Protein AF-A0A7S4JKA7-F1 (afdb_monomer_lite)

Secondary structure (DSSP, 8-state):
---S--SSS---TTSSTT-------GGGS---SS-TTS----SSS----TT--S---S----THHHHHHHHHHHHHHHTTPPP-HHHHHHHHT--B-HHHHHHHHHHHHHHHHHTTT-HHHHHHHHHHTT---B--TT-HHHHHHHHHHHHHHHHHHHHTT--HHHHHHHTTEEEETTEEE-GGGGGHHHHHHHHHHTTTSSSS-HHHHHHHHHHHHHHHHHHHHHTT--

Sequence (230 aa):
RQNKADGMVPACGWTGESEWEGYISFNDLPRTYNPPEGFIVSANSYPCGEWYAHFLGKAFVANSRARRIQEVLVDNIQNGEKVTLETSRLLQNDVLDVYSRDTMPFLLPLLQKCSSDNSACAEMHREFSGWNSQLVENSIPSTLWQIFKKKFMRLVLEEKGIVGALRDSVLGRGPHHLAPSSTMGHNLGKNVAKIIKHYGGSLLTSTKFEQCIRDAASETLRECREGGGW

Organism: NCBI:txid180227

Foldseek 3Di:
DPQPDQPPDDDDPVPCSRDDPDDDDPVLDDDDDCPPLRDDFDDQADRDDPPRDDRPHDQTFDCQLSVVLVVLSNVCVVVVHDCDPVVVVCSVVFQADPLCQLQLVLLLVLLVVLVVPFVLSVVLSVLSVVDRRGCDDPRPNNLLVVQLLLQLQLLLCVVVVNDDPRSCLLCFQDPDPVGRGHSNNSCSSVVSSVVSVQQCHDSDHNVSSSVSSRVSSVVSVVCCVVVPHD

Radius of gyration: 21.17 Å; chains: 1; bounding box: 56×48×59 Å

pLDDT: mean 92.43, std 7.79, range [44.25, 98.75]

Structure (mmCIF, N/CA/C/O backbone):
data_AF-A0A7S4JKA7-F1
#
_entry.id   AF-A0A7S4JKA7-F1
#
loop_
_atom_site.group_PDB
_atom_site.id
_atom_site.type_symbol
_atom_site.label_atom_id
_atom_site.label_alt_id
_atom_site.label_comp_id
_atom_site.label_asym_id
_atom_site.label_entity_id
_atom_site.label_seq_id
_atom_site.pdbx_PDB_ins_code
_atom_site.Cartn_x
_atom_site.Cartn_y
_atom_site.Cartn_z
_atom_site.occupancy
_atom_site.B_iso_or_equiv
_atom_site.auth_seq_id
_atom_site.auth_comp_id
_atom_site.auth_asym_id
_atom_site.auth_atom_id
_atom_site.pdbx_PDB_model_num
ATOM 1 N N . ARG A 1 1 ? -16.320 -22.129 -19.144 1.00 44.25 1 ARG A N 1
ATOM 2 C CA . ARG A 1 1 ? -14.833 -22.115 -19.129 1.00 44.25 1 ARG A CA 1
ATOM 3 C C . ARG A 1 1 ? -14.413 -20.772 -18.533 1.00 44.25 1 ARG A C 1
ATOM 5 O O . ARG A 1 1 ? -15.209 -19.849 -18.578 1.00 44.25 1 ARG A O 1
ATOM 12 N N . GLN A 1 2 ? -13.231 -20.615 -17.925 1.00 52.75 2 GLN A N 1
ATOM 13 C CA . GLN A 1 2 ? -12.809 -19.259 -17.541 1.00 52.75 2 GLN A CA 1
ATOM 14 C C . GLN A 1 2 ? -12.489 -18.501 -18.836 1.00 52.75 2 GLN A C 1
ATOM 16 O O . GLN A 1 2 ? -11.573 -18.883 -19.564 1.00 52.75 2 GLN A O 1
ATOM 21 N N . ASN A 1 3 ? -13.320 -17.511 -19.165 1.00 63.94 3 ASN A N 1
ATOM 22 C CA . ASN A 1 3 ? -13.117 -16.588 -20.278 1.00 63.94 3 ASN A CA 1
ATOM 23 C C . ASN A 1 3 ? -11.680 -16.023 -20.204 1.00 63.94 3 ASN A C 1
ATOM 25 O O . ASN A 1 3 ? -11.205 -15.688 -19.118 1.00 63.94 3 ASN A O 1
ATOM 29 N N . LYS A 1 4 ? -10.964 -15.958 -21.340 1.00 66.94 4 LYS A N 1
ATOM 30 C CA . LYS A 1 4 ? -9.581 -15.440 -21.384 1.00 66.94 4 LYS A CA 1
ATOM 31 C C . LYS A 1 4 ? -9.490 -13.942 -21.048 1.00 66.94 4 LYS A C 1
ATOM 33 O O . LYS A 1 4 ? -8.397 -13.453 -20.770 1.00 66.94 4 LYS A O 1
ATOM 38 N N . ALA A 1 5 ? -10.606 -13.217 -21.073 1.00 77.88 5 ALA A N 1
ATOM 39 C CA . ALA A 1 5 ? -10.685 -11.822 -20.676 1.00 77.88 5 ALA A CA 1
ATOM 40 C C . ALA A 1 5 ? -10.785 -11.690 -19.150 1.00 77.88 5 ALA A C 1
ATOM 42 O O . ALA A 1 5 ? -11.733 -12.145 -18.516 1.00 77.88 5 ALA A O 1
ATOM 43 N N . ASP A 1 6 ? -9.813 -10.997 -18.563 1.00 84.12 6 ASP A N 1
ATOM 44 C CA . ASP A 1 6 ? -9.730 -10.735 -17.125 1.00 84.12 6 ASP A CA 1
ATOM 45 C C . ASP A 1 6 ? -10.168 -9.309 -16.737 1.00 84.12 6 ASP A C 1
ATOM 47 O O . ASP A 1 6 ? -9.984 -8.878 -15.595 1.00 84.12 6 ASP A O 1
ATOM 51 N N . GLY A 1 7 ? -10.730 -8.567 -17.696 1.00 86.31 7 GLY A N 1
ATOM 52 C CA . GLY A 1 7 ? -11.198 -7.193 -17.521 1.00 86.31 7 GLY A CA 1
ATOM 53 C C . GLY A 1 7 ? -10.090 -6.141 -17.404 1.00 86.31 7 GLY A C 1
ATOM 54 O O . GLY A 1 7 ? -10.400 -4.988 -17.118 1.00 86.31 7 GLY A O 1
ATOM 55 N N . MET A 1 8 ? -8.817 -6.500 -17.608 1.00 84.12 8 MET A N 1
ATOM 56 C CA . MET A 1 8 ? -7.700 -5.549 -17.508 1.00 84.12 8 MET A CA 1
ATOM 57 C C . MET A 1 8 ? -7.400 -4.825 -18.822 1.00 84.12 8 MET A C 1
ATOM 59 O O . MET A 1 8 ? -6.868 -3.716 -18.800 1.00 84.12 8 MET A O 1
ATOM 63 N N . VAL A 1 9 ? -7.720 -5.443 -19.960 1.00 85.88 9 VAL A N 1
ATOM 64 C CA . VAL A 1 9 ? -7.498 -4.904 -21.309 1.00 85.88 9 VAL A CA 1
ATOM 65 C C . VAL A 1 9 ? -8.685 -5.230 -22.220 1.00 85.88 9 VAL A C 1
ATOM 67 O O . VAL A 1 9 ? -9.429 -6.170 -21.922 1.00 85.88 9 VAL A O 1
ATOM 70 N N . PRO A 1 10 ? -8.879 -4.486 -23.328 1.00 88.56 10 PRO A N 1
ATOM 71 C CA . PRO A 1 10 ? -9.878 -4.841 -24.330 1.00 88.56 10 PRO A CA 1
ATOM 72 C C . PRO A 1 10 ? -9.678 -6.271 -24.838 1.00 88.56 10 PRO A C 1
ATOM 74 O O . PRO A 1 10 ? -8.556 -6.689 -25.126 1.00 88.56 10 PRO A O 1
ATOM 77 N N . ALA A 1 11 ? -10.775 -7.011 -24.955 1.00 89.25 11 ALA A N 1
ATOM 78 C CA . ALA A 1 11 ? -10.762 -8.369 -25.470 1.00 89.25 11 ALA A CA 1
ATOM 79 C C . ALA A 1 11 ? -10.879 -8.403 -27.004 1.00 89.25 11 ALA A C 1
ATOM 81 O O . ALA A 1 11 ? -11.427 -7.489 -27.623 1.00 89.25 11 ALA A O 1
ATOM 82 N N . CYS A 1 12 ? -10.386 -9.477 -27.627 1.00 89.62 12 CYS A N 1
ATOM 83 C CA . CYS A 1 12 ? -10.504 -9.680 -29.072 1.00 89.62 12 CYS A CA 1
ATOM 84 C C . CYS A 1 12 ? -11.919 -10.160 -29.428 1.00 89.62 12 CYS A C 1
ATOM 86 O O . CYS A 1 12 ? -12.188 -11.358 -29.417 1.00 89.62 12 CYS A O 1
ATOM 88 N N . GLY A 1 13 ? -12.818 -9.237 -29.775 1.00 90.19 13 GLY A N 1
ATOM 89 C CA . GLY A 1 13 ? -14.219 -9.567 -30.088 1.00 90.19 13 GLY A CA 1
ATOM 90 C C . GLY A 1 13 ? -14.429 -10.409 -31.355 1.00 90.19 13 GLY A C 1
ATOM 91 O O . GLY A 1 13 ? -15.515 -10.921 -31.581 1.00 90.19 13 GLY A O 1
ATOM 92 N N . TRP A 1 14 ? -13.409 -10.575 -32.202 1.00 90.88 14 TRP A N 1
ATOM 93 C CA . TRP A 1 14 ? -13.524 -11.342 -33.451 1.00 90.88 14 TRP A CA 1
ATOM 94 C C . TRP A 1 14 ? -13.187 -12.834 -33.309 1.00 90.88 14 TRP A C 1
ATOM 96 O O . TRP A 1 14 ? -13.386 -13.584 -34.261 1.00 90.88 14 TRP A O 1
ATOM 106 N N . THR A 1 15 ? -12.644 -13.283 -32.171 1.00 90.12 15 THR A N 1
ATOM 107 C CA . THR A 1 15 ? -12.232 -14.691 -31.996 1.00 90.12 15 THR A CA 1
ATOM 108 C C . THR A 1 15 ? -13.300 -15.556 -31.334 1.00 90.12 15 THR A C 1
ATOM 110 O O . THR A 1 15 ? -13.192 -16.780 -31.361 1.00 90.12 15 THR A O 1
ATOM 113 N N . GLY A 1 16 ? -14.296 -14.945 -30.687 1.00 87.38 16 GLY A N 1
ATOM 114 C CA . GLY A 1 16 ? -15.274 -15.644 -29.852 1.00 87.38 16 GLY A CA 1
ATOM 115 C C . GLY A 1 16 ? -14.709 -16.188 -28.526 1.00 87.38 16 GLY A C 1
ATOM 116 O O . GLY A 1 16 ? -15.465 -16.638 -27.671 1.00 87.38 16 GLY A O 1
ATOM 117 N N . GLU A 1 17 ? -13.387 -16.141 -28.306 1.00 86.94 17 GLU A N 1
ATOM 118 C CA . GLU A 1 17 ? -12.736 -16.698 -27.104 1.00 86.94 17 GLU A CA 1
ATOM 119 C C . GLU A 1 17 ? -12.991 -15.876 -25.833 1.00 86.94 17 GLU A C 1
ATOM 121 O O . GLU A 1 17 ? -12.652 -16.309 -24.728 1.00 86.94 17 GLU A O 1
ATOM 126 N N . SER A 1 18 ? -13.517 -14.663 -25.995 1.00 89.31 18 SER A N 1
ATOM 127 C CA . SER A 1 18 ? -13.747 -13.713 -24.909 1.00 89.31 18 SER A CA 1
ATOM 128 C C . SER A 1 18 ? -15.207 -13.319 -24.720 1.00 89.31 18 SER A C 1
ATOM 130 O O . SER A 1 18 ? -15.496 -12.386 -23.968 1.00 89.31 18 SER A O 1
ATOM 1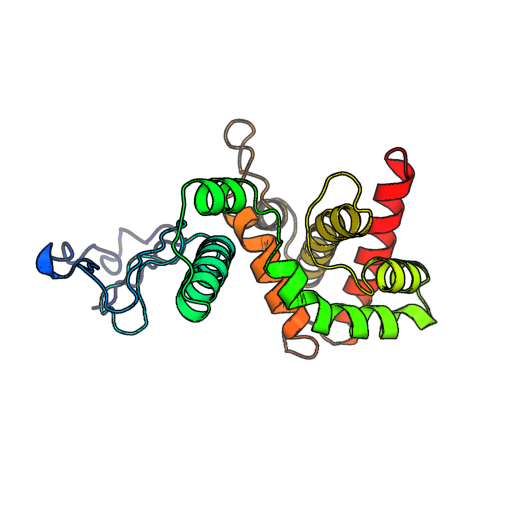32 N N . GLU A 1 19 ? -16.122 -14.050 -25.350 1.00 89.31 19 GLU A N 1
ATOM 133 C CA . GLU A 1 19 ? -17.554 -13.826 -25.194 1.00 89.31 19 GLU A CA 1
ATOM 134 C C . GLU A 1 19 ? -18.019 -14.142 -23.771 1.00 89.31 19 GLU A C 1
ATOM 136 O O . GLU A 1 19 ? -17.494 -15.022 -23.077 1.00 89.31 19 GLU A O 1
ATOM 141 N N . TRP A 1 20 ? -19.020 -13.400 -23.314 1.00 89.62 20 TRP A N 1
ATOM 142 C CA . TRP A 1 20 ? -19.686 -13.712 -22.057 1.00 89.62 20 TRP A CA 1
ATOM 143 C C . TRP A 1 20 ? -20.493 -15.004 -22.219 1.00 89.62 20 TRP A C 1
ATOM 145 O O . TRP A 1 20 ? -21.339 -15.109 -23.101 1.00 89.62 20 TRP A O 1
ATOM 155 N N . GLU A 1 21 ? -20.250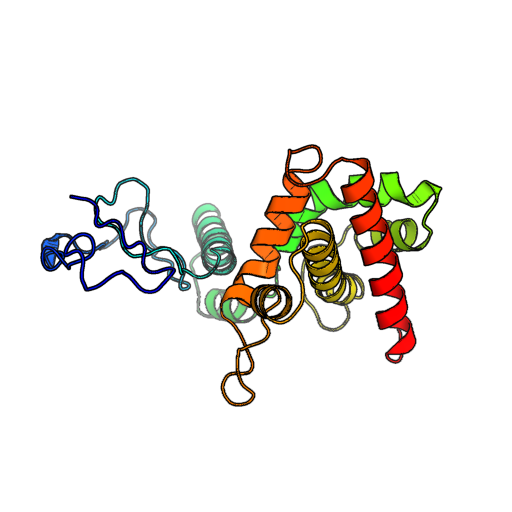 -15.986 -21.347 1.00 89.31 21 GLU A N 1
ATOM 156 C CA . GLU A 1 21 ? -20.970 -17.272 -21.361 1.00 89.31 21 GLU A CA 1
ATOM 157 C C . GLU A 1 21 ? -22.354 -17.187 -20.672 1.00 89.31 21 GLU A C 1
ATOM 159 O O . GLU A 1 21 ? -23.101 -18.162 -20.658 1.00 89.31 21 GLU A O 1
ATOM 164 N N . GLY A 1 22 ? -22.701 -16.035 -20.084 1.00 92.00 22 GLY A N 1
ATOM 165 C CA . GLY A 1 22 ? -23.959 -15.799 -19.375 1.00 92.00 22 GLY A CA 1
ATOM 166 C C . GLY A 1 22 ? -23.800 -14.826 -18.205 1.00 92.00 22 GLY A C 1
ATOM 167 O O . GLY A 1 22 ? -22.826 -14.077 -18.129 1.00 92.00 22 GLY A O 1
ATOM 168 N N . TYR A 1 23 ? -24.757 -14.864 -17.277 1.00 93.75 23 TYR A N 1
ATOM 169 C CA . TYR A 1 23 ? -24.732 -14.101 -16.028 1.00 93.75 23 TYR A CA 1
ATOM 170 C C . TYR A 1 23 ? -24.481 -15.029 -14.838 1.00 93.75 23 TYR A C 1
ATOM 172 O O . TYR A 1 23 ? -24.946 -16.168 -14.825 1.00 93.75 23 TYR A O 1
ATOM 180 N N . ILE A 1 24 ? -23.793 -14.525 -13.811 1.00 94.44 24 ILE A N 1
ATOM 181 C CA . ILE A 1 24 ? -23.766 -15.178 -12.496 1.00 94.44 24 ILE A CA 1
ATOM 182 C C . ILE A 1 24 ? -25.194 -15.141 -11.940 1.00 94.44 24 ILE A C 1
ATOM 184 O O . ILE A 1 24 ? -25.845 -14.092 -11.985 1.00 94.44 24 ILE A O 1
ATOM 188 N N . SER A 1 25 ? -25.700 -16.272 -11.445 1.00 95.62 25 SER A N 1
ATOM 189 C CA . SER A 1 25 ? -27.055 -16.315 -10.898 1.00 95.62 25 SER A CA 1
ATOM 190 C C . SER A 1 25 ? -27.144 -15.471 -9.623 1.00 95.62 25 SER A C 1
ATOM 192 O O . SER A 1 25 ? -26.179 -15.353 -8.870 1.00 95.62 25 SER A O 1
ATOM 194 N N . PHE A 1 26 ? -28.317 -14.902 -9.335 1.00 95.94 26 PHE A N 1
ATOM 195 C CA . PHE A 1 26 ? -28.511 -14.104 -8.118 1.00 95.94 26 PHE A CA 1
ATOM 196 C C . PHE A 1 26 ? -28.171 -14.887 -6.836 1.00 95.94 26 PHE A C 1
ATOM 198 O O . PHE A 1 26 ? -27.647 -14.320 -5.881 1.00 95.94 26 PHE A O 1
ATOM 205 N N . ASN A 1 27 ? -28.441 -16.197 -6.825 1.00 95.44 27 ASN A N 1
ATOM 206 C CA . ASN A 1 27 ? -28.165 -17.061 -5.679 1.00 95.44 27 ASN A CA 1
ATOM 207 C C . ASN A 1 27 ? -26.675 -17.323 -5.459 1.00 95.44 27 ASN A C 1
ATOM 209 O O . ASN A 1 27 ? -26.295 -17.612 -4.321 1.00 95.44 27 ASN A O 1
ATOM 213 N N . ASP A 1 28 ? -25.877 -17.182 -6.516 1.00 95.31 28 ASP A N 1
ATOM 214 C CA . ASP A 1 28 ? -24.429 -17.347 -6.491 1.00 95.31 28 ASP A CA 1
ATOM 215 C C . ASP A 1 28 ? -23.702 -16.033 -6.200 1.00 95.31 28 ASP A C 1
ATOM 217 O O . ASP A 1 28 ? -22.483 -16.040 -6.111 1.00 95.31 28 ASP A O 1
ATOM 221 N N . LEU A 1 29 ? -24.399 -14.899 -6.043 1.00 95.44 29 LEU A N 1
ATOM 222 C CA . LEU A 1 29 ? -23.746 -13.645 -5.666 1.00 95.44 29 LEU A CA 1
ATOM 223 C C . LEU A 1 29 ? -23.212 -13.708 -4.221 1.00 95.44 29 LEU A C 1
ATOM 225 O O . LEU A 1 29 ? -23.864 -14.294 -3.348 1.00 95.44 29 LEU A O 1
ATOM 229 N N . PRO A 1 30 ? -22.064 -13.065 -3.920 1.00 94.12 30 PRO A N 1
ATOM 230 C CA . PRO A 1 30 ? -21.510 -13.046 -2.572 1.00 94.12 30 PRO A CA 1
ATOM 231 C C . PRO A 1 30 ? -22.481 -12.361 -1.615 1.00 94.12 30 PRO A C 1
ATOM 233 O O . PRO A 1 30 ? -22.880 -11.214 -1.826 1.00 94.12 30 PRO A O 1
ATOM 236 N N . ARG A 1 31 ? -22.843 -13.055 -0.538 1.00 93.19 31 ARG A N 1
ATOM 237 C CA . ARG A 1 31 ? -23.741 -12.542 0.496 1.00 93.19 31 ARG A CA 1
ATOM 238 C C . ARG A 1 31 ? -23.390 -13.126 1.850 1.00 93.19 31 ARG A C 1
ATOM 240 O O . ARG A 1 31 ? -22.916 -14.252 1.952 1.00 93.19 31 ARG A O 1
ATOM 247 N N . THR A 1 32 ? -23.673 -12.355 2.886 1.00 93.56 32 THR A N 1
ATOM 248 C CA . THR A 1 32 ? -23.631 -12.805 4.273 1.00 93.56 32 THR A CA 1
ATOM 249 C C . THR A 1 32 ? -24.783 -12.155 5.026 1.00 93.56 32 THR A C 1
ATOM 251 O O . THR A 1 32 ? -25.221 -11.059 4.671 1.00 93.56 32 THR A O 1
ATOM 254 N N . TYR A 1 33 ? -25.306 -12.844 6.033 1.00 95.44 33 TYR A N 1
ATOM 255 C CA . TYR A 1 33 ? -26.391 -12.361 6.876 1.00 95.44 33 TYR A CA 1
ATOM 256 C C . TYR A 1 33 ? -26.115 -12.793 8.311 1.00 95.44 33 TYR A C 1
ATOM 258 O O . TYR A 1 33 ? -25.920 -13.981 8.553 1.00 95.44 33 TYR A O 1
ATOM 266 N N . ASN A 1 34 ? -26.085 -11.828 9.234 1.00 96.25 34 ASN A N 1
ATOM 267 C CA . ASN A 1 34 ? -25.711 -12.028 10.638 1.00 96.25 34 ASN A CA 1
ATOM 268 C C . ASN A 1 34 ? -24.451 -12.904 10.801 1.00 96.25 34 ASN A C 1
ATOM 270 O O . ASN A 1 34 ? -24.528 -13.971 11.414 1.00 96.25 34 ASN A O 1
ATOM 274 N N . PRO A 1 35 ? -23.303 -12.487 10.225 1.00 94.31 35 PRO A N 1
ATOM 275 C CA . PRO A 1 35 ? -22.063 -13.243 10.358 1.00 94.31 35 PRO A CA 1
ATOM 276 C C . PRO A 1 35 ? -21.696 -13.417 11.844 1.00 94.31 35 PRO A C 1
ATOM 278 O O . PRO A 1 35 ? -21.941 -12.497 12.634 1.00 94.31 35 PRO A O 1
ATOM 281 N N . PRO A 1 36 ? -21.120 -14.566 12.246 1.00 93.75 36 PRO A N 1
ATOM 282 C CA . PRO A 1 36 ? -20.795 -14.853 13.646 1.00 93.75 36 PRO A CA 1
ATOM 283 C C . PRO A 1 36 ? -19.805 -13.853 14.258 1.00 93.75 36 PRO A C 1
ATOM 285 O O . PRO A 1 36 ? -19.799 -13.662 15.470 1.00 93.75 36 PRO A O 1
ATOM 288 N N . GLU A 1 37 ? -19.007 -13.175 13.432 1.00 91.31 37 GLU A N 1
ATOM 289 C CA . GLU A 1 37 ? -18.105 -12.097 13.839 1.00 91.31 37 GLU A CA 1
ATOM 290 C C . GLU A 1 37 ? -18.852 -10.844 14.334 1.00 91.31 37 GLU A C 1
ATOM 292 O O . GLU A 1 37 ? -18.253 -9.983 14.973 1.00 91.31 37 GLU A O 1
ATOM 297 N N . GLY A 1 38 ? -20.153 -10.716 14.048 1.00 92.56 38 GLY A N 1
ATOM 298 C CA . GLY A 1 38 ? -21.002 -9.626 14.540 1.00 92.56 38 GLY A CA 1
ATOM 299 C C . GLY A 1 38 ? -20.878 -8.306 13.773 1.00 92.56 38 GLY A C 1
ATOM 300 O O . GLY A 1 38 ? -21.519 -7.324 14.145 1.00 92.56 38 GLY A O 1
ATOM 301 N N . PHE A 1 39 ? -20.094 -8.257 12.693 1.00 94.12 39 PHE A N 1
ATOM 302 C CA . PHE A 1 39 ? -19.946 -7.071 11.848 1.00 94.12 39 PHE A CA 1
ATOM 303 C C . PHE A 1 39 ? -19.689 -7.429 10.378 1.00 94.12 39 PHE A C 1
ATOM 305 O O . PHE A 1 39 ? -19.276 -8.536 10.043 1.00 94.12 39 PHE A O 1
ATOM 312 N N . ILE A 1 40 ? -19.909 -6.459 9.485 1.00 95.00 40 ILE A N 1
ATOM 313 C CA . ILE A 1 40 ? -19.558 -6.530 8.060 1.00 95.00 40 ILE A CA 1
ATOM 314 C C . ILE A 1 40 ? -18.729 -5.289 7.728 1.00 95.00 40 ILE A C 1
ATOM 316 O O . ILE A 1 40 ? -19.135 -4.173 8.047 1.00 95.00 40 ILE A O 1
ATOM 320 N N . VAL A 1 41 ? -17.590 -5.469 7.055 1.00 95.19 41 VAL A N 1
ATOM 321 C CA . VAL A 1 41 ? -16.764 -4.361 6.555 1.00 95.19 41 VAL A CA 1
ATOM 322 C C . VAL A 1 41 ? -16.747 -4.377 5.033 1.00 95.19 41 VAL A C 1
ATOM 324 O O . VAL A 1 41 ? -16.402 -5.380 4.415 1.00 95.19 41 VAL A O 1
ATOM 327 N N . SER A 1 42 ? -17.062 -3.234 4.426 1.00 94.88 42 SER A N 1
ATOM 328 C CA . SER A 1 42 ? -16.867 -2.992 2.998 1.00 94.88 42 SER A CA 1
ATOM 329 C C . SER A 1 42 ? -16.179 -1.648 2.801 1.00 94.88 42 SER A C 1
ATOM 331 O O . SER A 1 42 ? -16.646 -0.619 3.281 1.00 94.88 42 SER A O 1
ATOM 333 N N . ALA A 1 43 ? -15.050 -1.660 2.096 1.00 94.81 43 ALA A N 1
ATOM 334 C CA . ALA A 1 43 ? -14.288 -0.459 1.768 1.00 94.81 43 ALA A CA 1
ATOM 335 C C . ALA A 1 43 ? -13.717 -0.554 0.345 1.00 94.81 43 ALA A C 1
ATOM 337 O O . ALA A 1 43 ? -12.533 -0.316 0.116 1.00 94.81 43 ALA A O 1
ATOM 338 N N . ASN A 1 44 ? -14.559 -0.946 -0.620 1.00 92.69 44 ASN A N 1
ATOM 339 C CA . ASN A 1 44 ? -14.218 -1.091 -2.048 1.00 92.69 44 ASN A CA 1
ATOM 340 C C . ASN A 1 44 ? -13.101 -2.118 -2.349 1.00 92.69 44 ASN A C 1
ATOM 342 O O . ASN A 1 44 ? -12.574 -2.159 -3.464 1.00 92.69 44 ASN A O 1
ATOM 346 N N . SER A 1 45 ? -12.728 -2.927 -1.355 1.00 91.50 45 SER A N 1
ATOM 347 C CA . SER A 1 45 ? -11.849 -4.082 -1.504 1.00 91.50 45 SER A CA 1
ATOM 348 C C . SER A 1 45 ? -12.588 -5.247 -2.157 1.00 91.50 45 SER A C 1
ATOM 350 O O . SER A 1 45 ? -13.815 -5.241 -2.254 1.00 91.50 45 SER A O 1
ATOM 352 N N . TYR A 1 46 ? -11.837 -6.261 -2.590 1.00 92.19 46 TYR A N 1
ATOM 353 C CA . TYR A 1 46 ? -12.420 -7.503 -3.091 1.00 92.19 46 TYR A CA 1
ATOM 354 C C . TYR A 1 46 ? -13.374 -8.105 -2.035 1.00 92.19 46 TYR A C 1
ATOM 356 O O . TYR A 1 46 ? -12.953 -8.245 -0.885 1.00 92.19 46 TYR A O 1
ATOM 364 N N . PRO A 1 47 ? -14.641 -8.410 -2.378 1.00 91.69 47 PRO A N 1
ATOM 365 C CA . PRO A 1 47 ? -15.662 -8.783 -1.393 1.00 91.69 47 PRO A CA 1
ATOM 366 C C . PRO A 1 47 ? -15.656 -10.273 -1.019 1.00 91.69 47 PRO A C 1
ATOM 368 O O . PRO A 1 47 ? -16.461 -10.698 -0.194 1.00 91.69 47 PRO A O 1
ATOM 371 N N . CYS A 1 48 ? -14.789 -11.078 -1.634 1.00 91.38 48 CYS A N 1
ATOM 372 C CA . CYS A 1 48 ? -14.807 -12.535 -1.519 1.00 91.38 48 CYS A CA 1
ATOM 373 C C . CYS A 1 48 ? -13.474 -13.097 -1.011 1.00 91.38 48 CYS A C 1
ATOM 375 O O . CYS A 1 48 ? -12.442 -12.431 -1.068 1.00 91.38 48 CYS A O 1
ATOM 377 N N . GLY A 1 49 ? -13.491 -14.349 -0.554 1.00 87.06 49 GLY A N 1
ATOM 378 C CA . GLY A 1 49 ? -12.287 -15.146 -0.300 1.00 87.06 49 GLY A CA 1
ATOM 379 C C . GLY A 1 49 ? -12.066 -16.207 -1.379 1.00 87.06 49 GLY A C 1
ATOM 380 O O . GLY A 1 49 ? -12.776 -16.243 -2.382 1.00 87.06 49 GLY A O 1
ATOM 381 N N . GLU A 1 50 ? -11.111 -17.109 -1.140 1.00 87.00 50 GLU A N 1
ATOM 382 C CA . GLU A 1 50 ? -10.800 -18.244 -2.033 1.00 87.00 50 GLU A CA 1
ATOM 383 C C . GLU A 1 50 ? -11.987 -19.201 -2.240 1.00 87.00 50 GLU A C 1
ATOM 385 O O . GLU A 1 50 ? -12.034 -19.936 -3.219 1.00 87.00 50 GLU A O 1
ATOM 390 N N . TRP A 1 51 ? -12.972 -19.156 -1.341 1.00 88.50 51 TRP A N 1
ATOM 391 C CA . TRP A 1 51 ? -14.205 -19.938 -1.405 1.00 88.50 51 TRP A CA 1
ATOM 392 C C . TRP A 1 51 ? -15.126 -19.560 -2.575 1.00 88.50 51 TRP A C 1
ATOM 394 O O . TRP A 1 51 ? -16.021 -20.330 -2.917 1.00 88.50 51 TRP A O 1
ATOM 404 N N . TYR A 1 52 ? -14.964 -18.375 -3.168 1.00 93.62 52 TYR A N 1
ATOM 405 C CA . TYR A 1 52 ? -15.884 -17.880 -4.185 1.00 93.62 52 TYR A CA 1
ATOM 406 C C . TYR A 1 52 ? -15.479 -18.334 -5.589 1.00 93.62 52 TYR A C 1
ATOM 408 O O . TYR A 1 52 ? -14.409 -17.987 -6.086 1.00 93.62 52 TYR A O 1
ATOM 416 N N . ALA A 1 53 ? -16.359 -19.092 -6.246 1.00 90.69 53 ALA A N 1
ATOM 417 C CA . ALA A 1 53 ? -16.046 -19.772 -7.502 1.00 90.69 53 ALA A CA 1
ATOM 418 C C . ALA A 1 53 ? -16.030 -18.853 -8.736 1.00 90.69 53 ALA A C 1
ATOM 420 O O . ALA A 1 53 ? -15.403 -19.182 -9.745 1.00 90.69 53 ALA A O 1
ATOM 421 N N . HIS A 1 54 ? -16.729 -17.715 -8.689 1.00 91.56 54 HIS A N 1
ATOM 422 C CA . HIS A 1 54 ? -16.877 -16.845 -9.852 1.00 91.56 54 HIS A CA 1
ATOM 423 C C . HIS A 1 54 ? -15.840 -15.721 -9.870 1.00 91.56 54 HIS A C 1
ATOM 425 O O . HIS A 1 54 ? -15.504 -15.116 -8.855 1.00 91.56 54 HIS A O 1
ATOM 431 N N . PHE A 1 55 ? -15.359 -15.390 -11.063 1.00 90.44 55 PHE A N 1
ATOM 432 C CA . PHE A 1 55 ? -14.465 -14.257 -11.259 1.00 90.44 55 PHE A CA 1
ATOM 433 C C . PHE A 1 55 ? -15.251 -12.937 -11.250 1.00 90.44 55 PHE A C 1
ATOM 435 O O . PHE A 1 55 ? -16.173 -12.771 -12.043 1.00 90.44 55 PHE A O 1
ATOM 442 N N . LEU A 1 56 ? -14.866 -11.989 -10.385 1.00 90.88 56 LEU A N 1
ATOM 443 C CA . LEU A 1 56 ? -15.493 -10.656 -10.287 1.00 90.88 56 LEU A CA 1
ATOM 444 C C . LEU A 1 56 ? -14.615 -9.520 -10.836 1.00 90.88 56 LEU A C 1
ATOM 446 O O . LEU A 1 56 ? -14.936 -8.348 -10.653 1.00 90.88 56 LEU A O 1
ATOM 450 N N . GLY A 1 57 ? -13.493 -9.846 -11.481 1.00 88.62 57 GLY A N 1
ATOM 451 C CA . GLY A 1 57 ? -12.514 -8.865 -11.952 1.00 88.62 57 GLY A CA 1
ATOM 452 C C . GLY A 1 57 ? -11.234 -8.827 -11.116 1.00 88.62 57 GLY A C 1
ATOM 453 O O . GLY A 1 57 ? -11.065 -9.556 -10.138 1.00 88.62 57 GLY A O 1
ATOM 454 N N . LYS A 1 58 ? -10.310 -7.945 -11.512 1.00 85.25 58 LYS A N 1
ATOM 455 C CA . LYS A 1 58 ? -9.015 -7.723 -10.837 1.00 85.25 58 LYS A CA 1
ATOM 456 C C . LYS A 1 58 ? -8.845 -6.306 -10.272 1.00 85.25 58 LYS A C 1
ATOM 458 O O . LYS A 1 58 ? -7.964 -6.075 -9.444 1.00 85.25 58 LYS A O 1
ATOM 463 N N . ALA A 1 59 ? -9.680 -5.356 -10.694 1.00 84.19 59 ALA A N 1
ATOM 464 C CA . ALA A 1 59 ? -9.530 -3.934 -10.391 1.00 84.19 59 ALA A CA 1
ATOM 465 C C . ALA A 1 59 ? -10.298 -3.515 -9.123 1.00 84.19 59 ALA A C 1
ATOM 467 O O . ALA A 1 59 ? -11.289 -2.794 -9.188 1.00 84.19 59 ALA A O 1
ATOM 468 N N . PHE A 1 60 ? -9.817 -3.954 -7.959 1.00 88.19 60 PHE A N 1
ATOM 469 C CA . PHE A 1 60 ? -10.358 -3.558 -6.654 1.00 88.19 60 PHE A CA 1
ATOM 470 C C . PHE A 1 60 ? -9.417 -2.597 -5.927 1.00 88.19 60 PHE A C 1
ATOM 472 O O . PHE A 1 60 ? -8.201 -2.596 -6.155 1.00 88.19 60 PHE A O 1
ATOM 479 N N . VAL A 1 61 ? -9.974 -1.783 -5.026 1.00 87.38 61 VAL A N 1
ATOM 480 C CA . VAL A 1 61 ? -9.161 -0.904 -4.183 1.00 87.38 61 VAL A CA 1
ATOM 481 C C . VAL A 1 61 ? -8.386 -1.751 -3.176 1.00 87.38 61 VAL A C 1
ATOM 483 O O . VAL A 1 61 ? -8.837 -2.800 -2.712 1.00 87.38 61 VAL A O 1
ATOM 486 N N . ALA A 1 62 ? -7.179 -1.298 -2.857 1.00 88.00 62 ALA A N 1
ATOM 487 C CA . ALA A 1 62 ? -6.321 -1.922 -1.868 1.00 88.00 62 ALA A CA 1
ATOM 488 C C . ALA A 1 62 ? -7.043 -2.049 -0.503 1.00 88.00 62 ALA A C 1
ATOM 490 O O . ALA A 1 62 ? -7.782 -1.151 -0.099 1.00 88.00 62 ALA A O 1
ATOM 491 N N . ASN A 1 63 ? -6.849 -3.163 0.214 1.00 91.38 63 ASN A N 1
ATOM 492 C CA . ASN A 1 63 ? -7.667 -3.500 1.389 1.00 91.38 63 ASN A CA 1
ATOM 493 C C . ASN A 1 63 ? -7.344 -2.706 2.669 1.00 91.38 63 ASN A C 1
ATOM 495 O O . ASN A 1 63 ? -7.901 -3.034 3.712 1.00 91.38 63 ASN A O 1
ATOM 499 N N . SER A 1 64 ? -6.463 -1.700 2.626 1.00 93.56 64 SER A N 1
ATOM 500 C CA . SER A 1 64 ? -5.975 -1.004 3.826 1.00 93.56 64 SER A CA 1
ATOM 501 C C . SER A 1 64 ? -7.102 -0.458 4.697 1.00 93.56 64 SER A C 1
ATOM 503 O O . SER A 1 64 ? -7.102 -0.701 5.898 1.00 93.56 64 SER A O 1
ATOM 505 N N . ARG A 1 65 ? -8.096 0.210 4.100 1.00 95.06 65 ARG A N 1
ATOM 506 C CA . ARG A 1 65 ? -9.252 0.754 4.835 1.00 95.06 65 ARG A CA 1
ATOM 507 C C . ARG A 1 65 ? -10.100 -0.340 5.472 1.00 95.06 65 ARG A C 1
ATOM 509 O O . ARG A 1 65 ? -10.432 -0.240 6.646 1.00 95.06 65 ARG A O 1
ATOM 516 N N . ALA A 1 66 ? -10.410 -1.397 4.718 1.00 95.88 66 ALA A N 1
ATOM 517 C CA . ALA A 1 66 ? -11.173 -2.528 5.242 1.00 95.88 66 ALA A CA 1
ATOM 518 C C . ALA A 1 66 ? -10.430 -3.194 6.409 1.00 95.88 66 ALA A C 1
ATOM 520 O O . ALA A 1 66 ? -11.015 -3.417 7.463 1.00 95.88 66 ALA A O 1
ATOM 521 N N . ARG A 1 67 ? -9.121 -3.427 6.249 1.00 95.62 67 ARG A N 1
ATOM 522 C CA . ARG A 1 67 ? -8.266 -3.984 7.297 1.00 95.62 67 ARG A CA 1
ATOM 523 C C . ARG A 1 67 ? -8.227 -3.084 8.529 1.00 95.62 67 ARG A C 1
ATOM 525 O O . ARG A 1 67 ? -8.366 -3.594 9.630 1.00 95.62 67 ARG A O 1
ATOM 532 N N . ARG A 1 68 ? -8.076 -1.766 8.366 1.00 96.94 68 ARG A N 1
ATOM 533 C CA . ARG A 1 68 ? -8.030 -0.840 9.505 1.00 96.94 68 ARG A CA 1
ATOM 534 C C . ARG A 1 68 ? -9.351 -0.800 10.273 1.00 96.94 68 ARG A C 1
ATOM 536 O O . ARG A 1 68 ? -9.336 -0.873 11.495 1.00 96.94 68 ARG A O 1
ATOM 543 N N . ILE A 1 69 ? -10.482 -0.745 9.567 1.00 97.38 69 ILE A N 1
ATOM 544 C CA . ILE A 1 69 ? -11.808 -0.809 10.197 1.00 97.38 69 ILE A CA 1
ATOM 545 C C . ILE A 1 69 ? -11.963 -2.136 10.947 1.00 97.38 69 ILE A C 1
ATOM 547 O O . ILE A 1 69 ? -12.361 -2.138 12.106 1.00 97.38 69 ILE A O 1
ATOM 551 N N . GLN A 1 70 ? -11.600 -3.254 10.314 1.00 96.56 70 GLN A N 1
ATOM 552 C CA . GLN A 1 70 ? -11.664 -4.571 10.940 1.00 96.56 70 GLN A CA 1
ATOM 553 C C . GLN A 1 70 ? -10.785 -4.660 12.195 1.00 96.56 70 GLN A C 1
ATOM 555 O O . GLN A 1 70 ? -11.257 -5.168 13.203 1.00 96.56 70 GLN A O 1
ATOM 560 N N . GLU A 1 71 ? -9.552 -4.143 12.165 1.00 96.69 71 GLU A N 1
ATOM 561 C CA . GLU A 1 71 ? -8.655 -4.102 13.331 1.00 96.69 71 GLU A CA 1
ATOM 562 C C . GLU A 1 71 ? -9.312 -3.387 14.523 1.00 96.69 71 GLU A C 1
ATOM 564 O O . GLU A 1 71 ? -9.305 -3.923 15.624 1.00 96.69 71 GLU A O 1
ATOM 569 N N . VAL A 1 72 ? -9.937 -2.224 14.302 1.00 96.25 72 VAL A N 1
ATOM 570 C CA . VAL A 1 72 ? -10.620 -1.462 15.366 1.00 96.25 72 VAL A CA 1
ATOM 571 C C . VAL A 1 72 ? -11.870 -2.182 15.880 1.00 96.25 72 VAL A C 1
ATOM 573 O O . VAL A 1 72 ? -12.114 -2.215 17.082 1.00 96.25 72 VAL A O 1
ATOM 576 N N . LEU A 1 73 ? -12.685 -2.757 14.989 1.00 96.19 73 LEU A N 1
ATOM 577 C CA . LEU A 1 73 ? -13.897 -3.477 15.394 1.00 96.19 73 LEU A CA 1
ATOM 578 C C . LEU A 1 73 ? -13.565 -4.745 16.187 1.00 96.19 73 LEU A C 1
ATOM 580 O O . LEU A 1 73 ? -14.209 -5.013 17.197 1.00 96.19 73 LEU A O 1
ATOM 584 N N . VAL A 1 74 ? -12.555 -5.499 15.745 1.00 96.00 74 VAL A N 1
ATOM 585 C CA . VAL A 1 74 ? -12.087 -6.705 16.436 1.00 96.00 74 VAL A CA 1
ATOM 586 C C . VAL A 1 74 ? -11.529 -6.356 17.813 1.00 96.00 74 VAL A C 1
ATOM 588 O O . VAL A 1 74 ? -11.898 -7.027 18.771 1.00 96.00 74 VAL A O 1
ATOM 591 N N . ASP A 1 75 ? -10.710 -5.308 17.926 1.00 95.19 75 ASP A N 1
ATOM 592 C CA . ASP A 1 75 ? -10.144 -4.865 19.207 1.00 95.19 75 ASP A CA 1
ATOM 593 C C . ASP A 1 75 ? -11.244 -4.474 20.209 1.00 95.19 75 ASP A C 1
ATOM 595 O O . ASP A 1 75 ? -11.286 -5.008 21.315 1.00 95.19 75 ASP A O 1
ATOM 599 N N . ASN A 1 76 ? -12.228 -3.662 19.794 1.00 93.88 76 ASN A N 1
ATOM 600 C CA . ASN A 1 76 ? -13.377 -3.323 20.645 1.00 93.88 76 ASN A CA 1
ATOM 601 C C . ASN A 1 76 ? -14.117 -4.576 21.136 1.00 93.88 76 ASN A C 1
ATOM 603 O O . ASN A 1 76 ? -14.386 -4.717 22.326 1.00 93.88 76 ASN A O 1
ATOM 607 N N . ILE A 1 77 ? -14.432 -5.506 20.227 1.00 92.00 77 ILE A N 1
ATOM 608 C CA . ILE A 1 77 ? -15.167 -6.734 20.566 1.00 92.00 77 ILE A CA 1
ATOM 609 C C . ILE A 1 77 ? -14.358 -7.604 21.535 1.00 92.00 77 ILE A C 1
ATOM 611 O O . ILE A 1 77 ? -14.916 -8.111 22.508 1.00 92.00 77 ILE A O 1
ATOM 615 N N . GLN A 1 78 ? -13.053 -7.765 21.298 1.00 94.06 78 GLN A N 1
ATOM 616 C CA . GLN A 1 78 ? -12.162 -8.541 22.164 1.00 94.06 78 GLN A CA 1
ATOM 617 C C . GLN A 1 78 ? -12.029 -7.924 23.561 1.00 94.06 78 GLN A C 1
ATOM 619 O O . GLN A 1 78 ? -11.960 -8.662 24.542 1.00 94.06 78 GLN A O 1
ATOM 624 N N . ASN A 1 79 ? -12.083 -6.595 23.658 1.00 95.31 79 ASN A N 1
ATOM 625 C CA . ASN A 1 79 ? -12.061 -5.860 24.923 1.00 95.31 79 ASN A CA 1
ATOM 626 C C . ASN A 1 79 ? -13.447 -5.764 25.598 1.00 95.31 79 ASN A C 1
ATOM 628 O O . ASN A 1 79 ? -13.579 -5.169 26.666 1.00 95.31 79 ASN A O 1
ATOM 632 N N . GLY A 1 80 ? -14.493 -6.366 25.013 1.00 93.56 80 GLY A N 1
ATOM 633 C CA . GLY A 1 80 ? -15.863 -6.313 25.537 1.00 93.56 80 GLY A CA 1
ATOM 634 C C . GLY A 1 80 ? -16.532 -4.941 25.387 1.00 93.56 80 GLY A C 1
ATOM 635 O O . GLY A 1 80 ? -17.548 -4.665 26.030 1.00 93.56 80 GLY A O 1
ATOM 636 N N . GLU A 1 81 ? -15.975 -4.076 24.545 1.00 93.62 81 GLU A N 1
ATOM 637 C CA . GLU A 1 81 ? -16.452 -2.725 24.292 1.00 93.62 81 GLU A CA 1
ATOM 638 C C . GLU A 1 81 ? -17.519 -2.711 23.193 1.00 93.62 81 GLU A C 1
ATOM 640 O O . GLU A 1 81 ? -17.453 -3.417 22.184 1.00 93.62 81 GLU A O 1
ATOM 645 N N . LYS A 1 82 ? -18.534 -1.861 23.370 1.00 91.56 82 LYS A N 1
ATOM 646 C CA . LYS A 1 82 ? -19.542 -1.638 22.330 1.00 91.56 82 LYS A CA 1
ATOM 647 C C . LYS A 1 82 ? -18.991 -0.695 21.269 1.00 91.56 82 LYS A C 1
ATOM 649 O O . LYS A 1 82 ? -18.391 0.326 21.587 1.00 91.56 82 LYS A O 1
ATOM 654 N N . VAL A 1 83 ? -19.323 -0.963 20.010 1.00 92.06 83 VAL A N 1
ATOM 655 C CA . VAL A 1 83 ? -19.158 0.021 18.935 1.00 92.06 83 VAL A CA 1
ATOM 656 C C . VAL A 1 83 ? -20.187 1.133 19.143 1.00 92.06 83 VAL A C 1
ATOM 658 O O . VAL A 1 83 ? -21.393 0.889 19.108 1.00 92.06 83 VAL A O 1
ATOM 661 N N . THR A 1 84 ? -19.715 2.353 19.390 1.00 94.44 84 THR A N 1
ATOM 662 C CA . THR A 1 84 ? -20.564 3.521 19.672 1.00 94.44 84 THR A CA 1
ATOM 663 C C . THR A 1 84 ? -20.558 4.531 18.519 1.00 94.44 84 THR A C 1
ATOM 665 O O . THR A 1 84 ? -19.823 4.395 17.534 1.00 94.44 84 THR A O 1
ATOM 668 N N . LEU A 1 85 ? -21.362 5.594 18.650 1.00 95.88 85 LEU A N 1
ATOM 669 C CA . LEU A 1 85 ? -21.271 6.760 17.766 1.00 95.88 85 LEU A CA 1
ATOM 670 C C . LEU A 1 85 ? -19.865 7.381 17.799 1.00 95.88 85 LEU A C 1
ATOM 672 O O . LEU A 1 85 ? -19.350 7.785 16.760 1.00 95.88 85 LEU A O 1
ATOM 676 N N . GLU A 1 86 ? -19.223 7.397 18.969 1.00 94.75 86 GLU A N 1
ATOM 677 C CA . GLU A 1 86 ? -17.865 7.918 19.122 1.00 94.75 86 GLU A CA 1
ATOM 678 C C . GLU A 1 86 ? -16.838 7.035 18.405 1.00 94.75 86 GLU A C 1
ATOM 680 O O . GLU A 1 86 ? -16.015 7.545 17.651 1.00 94.75 86 GLU A O 1
ATOM 685 N N . THR A 1 87 ? -16.953 5.707 18.522 1.00 93.31 87 THR A N 1
ATOM 686 C CA . THR A 1 87 ? -16.139 4.761 17.738 1.00 93.31 87 THR A CA 1
ATOM 687 C C . THR A 1 87 ? -16.256 5.041 16.238 1.00 93.31 87 THR A C 1
ATOM 689 O O . THR A 1 87 ? -15.258 5.064 15.519 1.00 93.31 87 THR A O 1
ATOM 692 N N . SER A 1 88 ? -17.477 5.298 15.761 1.00 94.69 88 SER A N 1
ATOM 693 C CA . SER A 1 88 ? -17.729 5.622 14.353 1.00 94.69 88 SER A CA 1
ATOM 694 C C . SER A 1 88 ? -17.086 6.953 13.953 1.00 94.69 88 SER A C 1
ATOM 696 O O . SER A 1 88 ? -16.490 7.047 12.883 1.00 94.69 88 SER A O 1
ATOM 698 N N . ARG A 1 89 ? -17.153 7.975 14.818 1.00 96.50 89 ARG A N 1
ATOM 699 C CA . ARG A 1 89 ? -16.509 9.280 14.601 1.00 96.50 89 ARG A CA 1
ATOM 700 C C . ARG A 1 89 ? -14.988 9.158 14.518 1.00 96.50 89 ARG A C 1
ATOM 702 O O . ARG A 1 89 ? -14.386 9.769 13.637 1.00 96.50 89 ARG A O 1
ATOM 709 N N . LEU A 1 90 ? -14.380 8.359 15.396 1.00 94.75 90 LEU A N 1
ATOM 710 C CA . LEU A 1 90 ? -12.940 8.091 15.384 1.00 94.75 90 LEU A CA 1
ATOM 711 C C . LEU A 1 90 ? -12.520 7.367 14.103 1.00 94.75 90 LEU A C 1
ATOM 713 O O . LEU A 1 90 ? -11.570 7.793 13.459 1.00 94.75 90 LEU A O 1
ATOM 717 N N . LEU A 1 91 ? -13.273 6.349 13.674 1.00 95.44 91 LEU A N 1
ATOM 718 C CA . LEU A 1 91 ? -13.015 5.639 12.416 1.00 95.44 91 LEU A CA 1
ATOM 719 C C . LEU A 1 91 ? -13.092 6.547 11.181 1.00 95.44 91 LEU A C 1
ATOM 721 O O . LEU A 1 91 ? -12.292 6.387 10.263 1.00 95.44 91 LEU A O 1
ATOM 725 N N . GLN A 1 92 ? -14.021 7.508 11.149 1.00 95.44 92 GLN A N 1
ATOM 726 C CA . GLN A 1 92 ? -14.118 8.479 10.047 1.00 95.44 92 GLN A CA 1
ATOM 727 C C . GLN A 1 92 ? -12.916 9.434 9.979 1.00 95.44 92 GLN A C 1
ATOM 729 O O . GLN A 1 92 ? -12.632 9.973 8.913 1.00 95.44 92 GLN A O 1
ATOM 734 N N . ASN A 1 93 ? -12.211 9.635 11.096 1.00 95.75 93 ASN A N 1
ATOM 735 C CA . ASN A 1 93 ? -11.028 10.491 11.194 1.00 95.75 93 ASN A CA 1
ATOM 736 C C . ASN A 1 93 ? -9.728 9.681 11.356 1.00 95.75 93 ASN A C 1
ATOM 738 O O . ASN A 1 93 ? -8.699 10.247 11.722 1.00 95.75 93 ASN A O 1
ATOM 742 N N . ASP A 1 94 ? -9.751 8.364 11.122 1.00 97.12 94 ASP A N 1
ATOM 743 C CA . ASP A 1 94 ? -8.558 7.527 11.238 1.00 97.12 94 ASP A CA 1
ATOM 744 C C . ASP A 1 94 ? -7.596 7.826 10.077 1.00 97.12 94 ASP A C 1
ATOM 746 O O . ASP A 1 94 ? -7.928 7.648 8.901 1.00 97.12 94 ASP A O 1
ATOM 750 N N . VAL A 1 95 ? -6.397 8.300 10.422 1.00 96.94 95 VAL A N 1
ATOM 751 C CA . VAL A 1 95 ? -5.344 8.700 9.474 1.00 96.94 95 VAL A CA 1
ATOM 752 C C . VAL A 1 95 ? -4.135 7.761 9.503 1.00 96.94 95 VAL A C 1
ATOM 754 O O . VAL A 1 95 ? -3.057 8.117 9.016 1.00 96.94 95 VAL A O 1
ATOM 757 N N . LEU A 1 96 ? -4.282 6.553 10.057 1.00 97.75 96 LEU A N 1
ATOM 758 C CA . LEU A 1 96 ? -3.214 5.561 10.048 1.00 97.75 96 LEU A CA 1
ATOM 759 C C . LEU A 1 96 ? -2.982 5.049 8.618 1.00 97.75 96 LEU A C 1
ATOM 761 O O . LEU A 1 96 ? -3.840 4.386 8.028 1.00 97.75 96 LEU A O 1
ATOM 765 N N . ASP A 1 97 ? -1.781 5.256 8.077 1.00 97.00 97 ASP A N 1
ATOM 766 C CA . ASP A 1 97 ? -1.395 4.613 6.823 1.00 97.00 97 ASP A CA 1
ATOM 767 C C . ASP A 1 97 ? -0.925 3.178 7.081 1.00 97.00 97 ASP A C 1
ATOM 769 O O . ASP A 1 97 ? 0.220 2.898 7.433 1.00 97.00 97 ASP A O 1
ATOM 773 N N . VAL A 1 98 ? -1.836 2.228 6.868 1.00 96.88 98 VAL A N 1
ATOM 774 C CA . VAL A 1 98 ? -1.572 0.786 7.009 1.00 96.88 98 VAL A CA 1
ATOM 775 C C . VAL A 1 98 ? -0.353 0.350 6.190 1.00 96.88 98 VAL A C 1
ATOM 777 O O . VAL A 1 98 ? 0.368 -0.558 6.603 1.00 96.88 98 VAL A O 1
ATOM 780 N N . TYR A 1 99 ? -0.101 0.980 5.036 1.00 95.69 99 TYR A N 1
ATOM 781 C CA . TYR A 1 99 ? 1.028 0.612 4.187 1.00 95.69 99 TYR A CA 1
ATOM 782 C C . TYR A 1 99 ? 2.368 1.106 4.720 1.00 95.69 99 TYR A C 1
ATOM 784 O O . TYR A 1 99 ? 3.310 0.317 4.672 1.00 95.69 99 TYR A O 1
ATOM 792 N N . SER A 1 100 ? 2.491 2.328 5.251 1.00 96.81 100 SER A N 1
ATOM 793 C CA . SER A 1 100 ? 3.729 2.729 5.933 1.00 96.81 100 SER A CA 1
ATOM 794 C C . SER A 1 100 ? 3.990 1.842 7.143 1.00 96.81 100 SER A C 1
ATOM 796 O O . SER A 1 100 ? 5.078 1.273 7.219 1.00 96.81 100 SER A O 1
ATOM 798 N N . ARG A 1 101 ? 2.985 1.601 7.999 1.00 97.06 101 ARG A N 1
ATOM 799 C CA . ARG A 1 101 ? 3.105 0.723 9.179 1.00 97.06 101 ARG A CA 1
ATOM 800 C C . ARG A 1 101 ? 3.688 -0.641 8.821 1.00 97.06 101 ARG A C 1
ATOM 802 O O . ARG A 1 101 ? 4.622 -1.120 9.453 1.00 97.06 101 ARG A O 1
ATOM 809 N N . ASP A 1 102 ? 3.153 -1.249 7.770 1.00 95.25 102 ASP A N 1
ATOM 810 C CA . ASP A 1 102 ? 3.580 -2.555 7.280 1.00 95.25 102 ASP A CA 1
ATOM 811 C C . ASP A 1 102 ? 4.938 -2.539 6.551 1.00 95.25 102 ASP A C 1
ATOM 813 O O . ASP A 1 102 ? 5.545 -3.596 6.366 1.00 95.25 102 ASP A O 1
ATOM 817 N N . THR A 1 103 ? 5.381 -1.377 6.066 1.00 97.31 103 THR A N 1
ATOM 818 C CA . THR A 1 103 ? 6.612 -1.215 5.276 1.00 97.31 103 THR A CA 1
ATOM 819 C C . THR A 1 103 ? 7.811 -0.865 6.147 1.00 97.31 103 THR A C 1
ATOM 821 O O . THR A 1 103 ? 8.915 -1.327 5.860 1.00 97.31 103 THR A O 1
ATOM 824 N N . MET A 1 104 ? 7.616 -0.086 7.216 1.00 97.81 104 MET A N 1
ATOM 825 C CA . MET A 1 104 ? 8.707 0.415 8.059 1.00 97.81 104 MET A CA 1
ATOM 826 C C . MET A 1 104 ? 9.647 -0.671 8.603 1.00 97.81 104 MET A C 1
ATOM 828 O O . MET A 1 104 ? 10.857 -0.458 8.512 1.00 97.81 104 MET A O 1
ATOM 832 N N . PRO A 1 105 ? 9.173 -1.856 9.048 1.00 97.75 105 PRO A N 1
ATOM 833 C CA . PRO A 1 105 ? 10.063 -2.933 9.496 1.00 97.75 105 PRO A CA 1
ATOM 834 C C . PRO A 1 105 ? 11.077 -3.403 8.441 1.00 97.75 105 PRO A C 1
ATOM 836 O O . PRO A 1 105 ? 12.119 -3.948 8.788 1.00 97.75 105 PRO A O 1
ATOM 839 N N . PHE A 1 106 ? 10.785 -3.186 7.157 1.00 98.19 106 PHE A N 1
ATOM 840 C CA . PHE A 1 106 ? 11.636 -3.576 6.031 1.00 98.19 106 PHE A CA 1
ATOM 841 C C . PHE A 1 106 ? 12.413 -2.390 5.453 1.00 98.19 106 PHE A C 1
ATOM 843 O O . PHE A 1 106 ? 13.546 -2.550 5.008 1.00 98.19 106 PHE A O 1
ATOM 850 N N . LEU A 1 107 ? 11.826 -1.190 5.471 1.00 98.38 107 LEU A N 1
ATOM 851 C CA . LEU A 1 107 ? 12.469 0.016 4.954 1.00 98.38 107 LEU A CA 1
ATOM 852 C C . LEU A 1 107 ? 13.561 0.545 5.892 1.00 98.38 107 LEU A C 1
ATOM 854 O O . LEU A 1 107 ? 14.612 0.956 5.406 1.00 98.38 107 LEU A O 1
ATOM 858 N N . LEU A 1 108 ? 13.349 0.519 7.212 1.00 98.56 108 LEU A N 1
ATOM 859 C CA . LEU A 1 108 ? 14.327 1.037 8.176 1.00 98.56 108 LEU A CA 1
ATOM 860 C C . LEU A 1 108 ? 15.697 0.336 8.058 1.00 98.56 108 LEU A C 1
ATOM 862 O O . LEU A 1 108 ? 16.689 1.043 7.872 1.00 98.56 108 LEU A O 1
ATOM 866 N N . PRO A 1 109 ? 15.797 -1.011 8.026 1.00 98.19 109 PRO A N 1
ATOM 867 C CA . PRO A 1 109 ? 17.082 -1.681 7.810 1.00 98.19 109 PRO A CA 1
ATOM 868 C C . PRO A 1 109 ? 17.764 -1.299 6.490 1.00 98.19 109 PRO A C 1
ATOM 870 O O . PRO A 1 109 ? 18.988 -1.194 6.435 1.00 98.19 109 PRO A O 1
ATOM 873 N N . LEU A 1 110 ? 16.991 -1.062 5.424 1.00 97.94 110 LEU A N 1
ATOM 874 C CA . LEU A 1 110 ? 17.532 -0.654 4.125 1.00 97.94 110 LEU A CA 1
ATOM 875 C C . LEU A 1 110 ? 18.074 0.774 4.151 1.00 97.94 110 LEU A C 1
ATOM 877 O O . LEU A 1 110 ? 19.164 1.018 3.634 1.00 97.94 110 LEU A O 1
ATOM 881 N N . LEU A 1 111 ? 17.353 1.706 4.777 1.00 98.56 111 LEU A N 1
ATOM 882 C CA . LEU A 1 111 ? 17.828 3.076 4.971 1.00 98.56 111 LEU A CA 1
ATOM 883 C C . LEU A 1 111 ? 19.084 3.104 5.848 1.00 98.56 111 LEU A C 1
ATOM 885 O O . LEU A 1 111 ? 20.036 3.803 5.513 1.00 98.56 111 LEU A O 1
ATOM 889 N N . GLN A 1 112 ? 19.123 2.296 6.911 1.00 98.50 112 GLN A N 1
ATOM 890 C CA . GLN A 1 112 ? 20.298 2.148 7.769 1.00 98.50 112 GLN A CA 1
ATOM 891 C C . GLN A 1 112 ? 21.490 1.545 7.016 1.00 98.50 112 GLN A C 1
ATOM 893 O O . GLN A 1 112 ? 22.616 2.002 7.186 1.00 98.50 112 GLN A O 1
ATOM 898 N N . LYS A 1 113 ? 21.266 0.545 6.157 1.00 97.38 113 LYS A N 1
ATOM 899 C CA . LYS A 1 113 ? 22.318 -0.004 5.29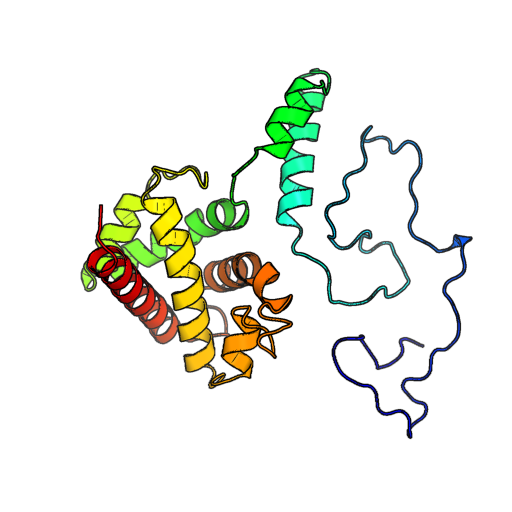0 1.00 97.38 113 LYS A CA 1
ATOM 900 C C . LYS A 1 113 ? 22.855 1.060 4.333 1.00 97.38 113 LYS A C 1
ATOM 902 O O . LYS A 1 113 ? 24.058 1.158 4.133 1.00 97.38 113 LYS A O 1
ATOM 907 N N . CYS A 1 114 ? 21.964 1.868 3.764 1.00 98.00 114 CYS A N 1
ATOM 908 C CA . CYS A 1 114 ? 22.326 2.924 2.827 1.00 98.00 114 CYS A CA 1
ATOM 909 C C . CYS A 1 114 ? 22.905 4.180 3.512 1.00 98.00 114 CYS A C 1
ATOM 911 O O . CYS A 1 114 ? 23.419 5.077 2.848 1.00 98.00 114 CYS A O 1
ATOM 913 N N . SER A 1 115 ? 22.857 4.287 4.838 1.00 97.81 115 SER A N 1
ATOM 914 C CA . SER A 1 115 ? 23.286 5.507 5.526 1.00 97.81 115 SER A CA 1
ATOM 915 C C . SER A 1 115 ? 24.804 5.711 5.533 1.00 97.81 115 SER A C 1
ATOM 917 O O . SER A 1 115 ? 25.253 6.814 5.824 1.00 97.81 115 SER A O 1
ATOM 919 N N . SER A 1 116 ? 25.598 4.671 5.247 1.00 95.31 116 SER A N 1
ATOM 920 C CA . SER A 1 116 ? 27.070 4.734 5.257 1.00 95.31 116 SER A CA 1
ATOM 921 C C . SER A 1 116 ? 27.651 5.726 4.248 1.00 95.31 116 SER A C 1
ATOM 923 O O . SER A 1 116 ? 28.713 6.295 4.471 1.00 95.31 116 SER A O 1
ATOM 925 N N . ASP A 1 117 ? 26.954 5.912 3.135 1.00 95.38 117 ASP A N 1
ATOM 926 C CA . ASP A 1 117 ? 27.405 6.621 1.936 1.00 95.38 117 ASP A CA 1
ATOM 927 C C . ASP A 1 117 ? 26.307 7.534 1.359 1.00 95.38 117 ASP A C 1
ATOM 929 O O . ASP A 1 117 ? 26.498 8.167 0.324 1.00 95.38 117 ASP A O 1
ATOM 933 N N . ASN A 1 118 ? 25.155 7.643 2.031 1.00 98.38 118 ASN A N 1
ATOM 934 C CA . ASN A 1 118 ? 24.091 8.578 1.678 1.00 98.38 118 ASN A CA 1
ATOM 935 C C . ASN A 1 118 ? 23.485 9.216 2.944 1.00 98.38 118 ASN A C 1
ATOM 937 O O . ASN A 1 118 ? 22.779 8.571 3.724 1.00 98.38 118 ASN A O 1
ATOM 941 N N . SER A 1 119 ? 23.736 10.515 3.134 1.00 98.19 119 SER A N 1
ATOM 942 C CA . SER A 1 119 ? 23.246 11.273 4.292 1.00 98.19 119 SER A CA 1
ATOM 943 C C . SER A 1 119 ? 21.723 11.432 4.311 1.00 98.19 119 SER A C 1
ATOM 945 O O . SER A 1 119 ? 21.140 11.489 5.393 1.00 98.19 119 SER A O 1
ATOM 947 N N . ALA A 1 120 ? 21.066 11.436 3.146 1.00 98.38 120 ALA A N 1
ATOM 948 C CA . ALA A 1 120 ? 19.611 11.487 3.061 1.00 98.38 120 ALA A CA 1
ATOM 949 C C . ALA A 1 120 ? 18.965 10.204 3.598 1.00 98.38 120 ALA A C 1
ATOM 951 O O . ALA A 1 120 ? 17.970 10.270 4.317 1.00 98.38 120 ALA A O 1
ATOM 952 N N . CYS A 1 121 ? 19.567 9.039 3.336 1.00 98.75 121 CYS A N 1
ATOM 953 C CA . CYS A 1 121 ? 19.149 7.784 3.957 1.00 98.75 121 CYS A CA 1
ATOM 954 C C . CYS A 1 121 ? 19.324 7.822 5.480 1.00 98.75 121 CYS A C 1
ATOM 956 O O . CYS A 1 121 ? 18.426 7.390 6.199 1.00 98.75 121 CYS A O 1
ATOM 958 N N . ALA A 1 122 ? 20.438 8.377 5.975 1.00 98.69 122 ALA A N 1
ATOM 959 C CA . ALA A 1 122 ? 20.677 8.531 7.411 1.00 98.69 122 ALA A CA 1
ATOM 960 C C . ALA A 1 122 ? 19.612 9.413 8.087 1.00 98.69 122 ALA A C 1
ATOM 962 O O . ALA A 1 122 ? 19.143 9.100 9.178 1.00 98.69 122 ALA A O 1
ATOM 963 N N . GLU A 1 123 ? 19.229 10.516 7.447 1.00 98.06 123 GLU A N 1
ATOM 9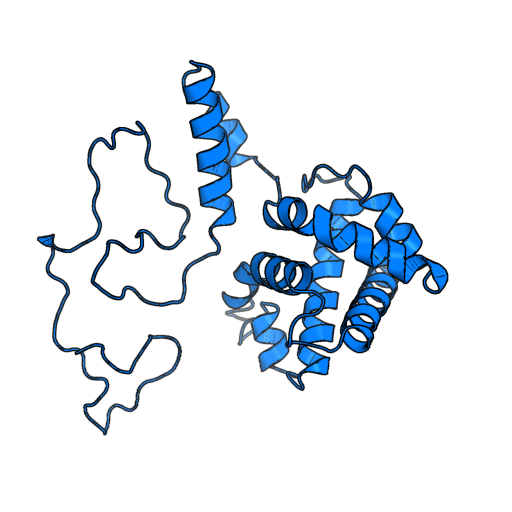64 C CA . GLU A 1 123 ? 18.211 11.440 7.950 1.00 98.06 123 GLU A CA 1
ATOM 965 C C . GLU A 1 123 ? 16.810 10.838 7.905 1.00 98.06 123 GLU A C 1
ATOM 967 O O . GLU A 1 123 ? 16.143 10.795 8.933 1.00 98.06 123 GLU A O 1
ATOM 972 N N . MET A 1 124 ? 16.399 10.264 6.773 1.00 98.31 124 MET A N 1
ATOM 973 C CA . MET A 1 124 ? 15.107 9.581 6.683 1.00 98.31 124 MET A CA 1
ATOM 974 C C . MET A 1 124 ? 14.997 8.410 7.662 1.00 98.31 124 MET A C 1
ATOM 976 O O . MET A 1 124 ? 13.929 8.195 8.229 1.00 98.31 124 MET A O 1
ATOM 980 N N . HIS A 1 125 ? 16.086 7.669 7.899 1.00 98.69 125 HIS A N 1
ATOM 981 C CA . HIS A 1 125 ? 16.103 6.632 8.927 1.00 98.69 125 HIS A CA 1
ATOM 982 C C . HIS A 1 125 ? 15.791 7.212 10.311 1.00 98.69 125 HIS A C 1
ATOM 984 O O . HIS A 1 125 ? 14.988 6.628 11.035 1.00 98.69 125 HIS A O 1
ATOM 990 N N . ARG A 1 126 ? 16.376 8.364 10.676 1.00 98.31 126 ARG A N 1
ATOM 991 C CA . ARG A 1 126 ? 16.088 9.034 11.957 1.00 98.31 126 ARG A CA 1
ATOM 992 C C . ARG A 1 126 ? 14.637 9.499 12.042 1.00 98.31 126 ARG A C 1
ATOM 994 O O . ARG A 1 126 ? 13.989 9.200 13.034 1.00 98.31 126 ARG A O 1
ATOM 1001 N N . GLU A 1 127 ? 14.121 10.153 11.004 1.00 97.75 127 GLU A N 1
ATOM 1002 C CA . GLU A 1 127 ? 12.744 10.672 10.989 1.00 97.75 127 GLU A CA 1
ATOM 1003 C C . GLU A 1 127 ? 11.689 9.559 11.051 1.00 97.75 127 GLU A C 1
ATOM 1005 O O . GLU A 1 127 ? 10.656 9.695 11.704 1.00 97.75 127 GLU A O 1
ATOM 1010 N N . PHE A 1 128 ? 11.938 8.426 10.389 1.00 98.44 128 PHE A N 1
ATOM 1011 C CA . PHE A 1 128 ? 11.037 7.275 10.446 1.00 98.44 128 PHE A CA 1
ATOM 1012 C C . PHE A 1 128 ? 11.214 6.422 11.705 1.00 98.44 128 PHE A C 1
ATOM 1014 O O . PHE A 1 128 ? 10.314 5.646 12.040 1.00 98.44 128 PHE A O 1
ATOM 1021 N N . SER A 1 129 ? 12.340 6.541 12.411 1.00 97.56 129 SER A N 1
ATOM 1022 C CA . SER A 1 129 ? 12.582 5.790 13.642 1.00 97.56 129 SER A CA 1
ATOM 1023 C C . SER A 1 129 ? 11.584 6.209 14.721 1.00 97.56 129 SER A C 1
ATOM 1025 O O . SER A 1 129 ? 11.592 7.337 15.199 1.00 97.56 129 SER A O 1
ATOM 1027 N N . GLY A 1 130 ? 10.706 5.282 15.107 1.00 94.25 130 GLY A N 1
ATOM 1028 C CA . GLY A 1 130 ? 9.641 5.545 16.079 1.00 94.25 130 GLY A CA 1
ATOM 1029 C C . GLY A 1 130 ? 8.399 6.232 15.502 1.00 94.25 130 GLY A C 1
ATOM 1030 O O . GLY A 1 130 ? 7.462 6.499 16.255 1.00 94.25 130 GLY A O 1
ATOM 1031 N N . TRP A 1 131 ? 8.331 6.482 14.187 1.00 98.19 131 TRP A N 1
ATOM 1032 C CA . TRP A 1 131 ? 7.111 7.006 13.577 1.00 98.19 131 TRP A CA 1
ATOM 1033 C C . TRP A 1 131 ? 5.983 5.971 13.636 1.00 98.19 131 TRP A C 1
ATOM 1035 O O . TRP A 1 131 ? 6.090 4.851 13.136 1.00 98.19 131 TRP A O 1
ATOM 1045 N N . ASN A 1 132 ? 4.850 6.376 14.202 1.00 97.25 132 ASN A N 1
ATOM 1046 C CA . ASN A 1 132 ? 3.669 5.536 14.391 1.00 97.25 132 ASN A CA 1
ATOM 1047 C C . ASN A 1 132 ? 2.770 5.424 13.145 1.00 97.25 132 ASN A C 1
ATOM 1049 O O . ASN A 1 132 ? 1.656 4.914 13.250 1.00 97.25 132 ASN A O 1
ATOM 1053 N N . SER A 1 133 ? 3.231 5.887 11.976 1.00 98.12 133 SER A N 1
ATOM 1054 C CA . SER A 1 133 ? 2.500 5.794 10.699 1.00 98.12 133 SER A CA 1
ATOM 1055 C C . SER A 1 133 ? 1.190 6.597 10.628 1.00 98.12 133 SER A C 1
ATOM 1057 O O . SER A 1 133 ? 0.374 6.368 9.735 1.00 98.12 133 SER A O 1
ATOM 1059 N N . GLN A 1 134 ? 0.983 7.548 11.541 1.00 97.75 134 GLN A N 1
ATOM 1060 C CA . GLN A 1 134 ? -0.159 8.465 11.527 1.00 97.75 134 GLN A CA 1
ATOM 1061 C C . GLN A 1 134 ? 0.117 9.649 10.593 1.00 97.75 134 GLN A C 1
ATOM 1063 O O . GLN A 1 134 ? 1.088 10.375 10.813 1.00 97.75 134 GLN A O 1
ATOM 1068 N N . LEU A 1 135 ? -0.742 9.857 9.587 1.00 96.75 135 LEU A N 1
ATOM 1069 C CA . LEU A 1 135 ? -0.657 10.959 8.618 1.00 96.75 135 LEU A CA 1
ATOM 1070 C C . LEU A 1 135 ? -1.277 12.258 9.162 1.00 96.75 135 LEU A C 1
ATOM 1072 O O . LEU A 1 135 ? -2.282 12.741 8.644 1.00 96.75 135 LEU A O 1
ATOM 1076 N N . VAL A 1 136 ? -0.688 12.812 10.223 1.00 95.69 136 VAL A N 1
ATOM 1077 C CA . VAL A 1 136 ? -1.149 14.058 10.869 1.00 95.69 136 VAL A CA 1
ATOM 1078 C C . VAL A 1 136 ? -0.440 15.299 10.314 1.00 95.69 136 VAL A C 1
ATOM 1080 O O . VAL A 1 136 ? 0.679 15.204 9.815 1.00 95.69 136 VAL A O 1
ATOM 1083 N N . GLU A 1 137 ? -1.074 16.470 10.433 1.00 89.56 137 GLU A N 1
ATOM 1084 C CA . GLU A 1 137 ? -0.636 17.739 9.816 1.00 89.56 137 GLU A CA 1
ATOM 1085 C C . GLU A 1 137 ? 0.822 18.122 10.133 1.00 89.56 137 GLU A C 1
ATOM 1087 O O . GLU A 1 137 ? 1.582 18.461 9.231 1.00 89.56 137 GLU A O 1
ATOM 1092 N N . ASN A 1 138 ? 1.245 17.995 11.395 1.00 90.25 138 ASN A N 1
ATOM 1093 C CA . ASN A 1 138 ? 2.582 18.395 11.860 1.00 90.25 138 ASN A CA 1
ATOM 1094 C C . ASN A 1 138 ? 3.565 17.216 11.945 1.00 90.25 138 ASN A C 1
ATOM 1096 O O . ASN A 1 138 ? 4.352 17.109 12.885 1.00 90.25 138 ASN A O 1
ATOM 1100 N N . SER A 1 139 ? 3.493 16.283 10.993 1.00 95.25 139 SER A N 1
ATOM 1101 C CA . SER A 1 139 ? 4.356 15.102 10.957 1.00 95.25 139 SER A CA 1
ATOM 1102 C C . SER A 1 139 ? 5.327 15.155 9.778 1.00 95.25 139 SER A C 1
ATOM 1104 O O . SER A 1 139 ? 4.979 14.818 8.645 1.00 95.25 139 SER A O 1
ATOM 1106 N N . ILE A 1 140 ? 6.585 15.498 10.069 1.00 95.19 140 ILE A N 1
ATOM 1107 C CA . ILE A 1 140 ? 7.703 15.407 9.117 1.00 95.19 140 ILE A CA 1
ATOM 1108 C C . ILE A 1 140 ? 7.766 14.019 8.450 1.00 95.19 140 ILE A C 1
ATOM 1110 O O . ILE A 1 140 ? 7.724 13.964 7.215 1.00 95.19 140 ILE A O 1
ATOM 1114 N N . PRO A 1 141 ? 7.776 12.886 9.187 1.00 97.25 141 PRO A N 1
ATOM 1115 C CA . PRO A 1 141 ? 7.807 11.571 8.551 1.00 97.25 141 PRO A CA 1
ATOM 1116 C C . PRO A 1 141 ? 6.573 11.282 7.685 1.00 97.25 141 PRO A C 1
ATOM 1118 O O . PRO A 1 141 ? 6.696 10.587 6.679 1.00 97.25 141 PRO A O 1
ATOM 1121 N N . SER A 1 142 ? 5.405 11.866 7.971 1.00 96.94 142 SER A N 1
ATOM 1122 C CA . SER A 1 142 ? 4.253 11.747 7.065 1.00 96.94 142 SER A CA 1
ATOM 1123 C C . SER A 1 142 ? 4.554 12.359 5.703 1.00 96.94 142 SER A C 1
ATOM 1125 O O . SER A 1 142 ? 4.412 11.688 4.680 1.00 96.94 142 SER A O 1
ATOM 1127 N N . THR A 1 143 ? 5.048 13.595 5.675 1.00 95.88 143 THR A N 1
ATOM 1128 C CA . THR A 1 143 ? 5.430 14.280 4.432 1.00 95.88 143 THR A CA 1
ATOM 1129 C C . THR A 1 143 ? 6.516 13.510 3.682 1.00 95.88 143 THR A C 1
ATOM 1131 O O . THR A 1 143 ? 6.364 13.221 2.489 1.00 95.88 143 THR A O 1
ATOM 1134 N N . LEU A 1 144 ? 7.571 13.092 4.391 1.00 97.38 144 LEU A N 1
ATOM 1135 C CA . LEU A 1 144 ? 8.662 12.309 3.811 1.00 97.38 144 LEU A CA 1
ATOM 1136 C C . LEU A 1 144 ? 8.157 11.012 3.183 1.00 97.38 144 LEU A C 1
ATOM 1138 O O . LEU A 1 144 ? 8.513 10.709 2.048 1.00 97.38 144 LEU A O 1
ATOM 1142 N N . TRP A 1 145 ? 7.293 10.263 3.869 1.00 97.75 145 TRP A N 1
ATOM 1143 C CA . TRP A 1 145 ? 6.735 9.020 3.343 1.00 97.75 145 TRP A CA 1
ATOM 1144 C C . TRP A 1 145 ? 5.894 9.238 2.079 1.00 97.75 145 TRP A C 1
ATOM 1146 O O . TRP A 1 145 ? 6.039 8.496 1.101 1.00 97.75 145 TRP A O 1
ATOM 1156 N N . GLN A 1 146 ? 5.031 10.262 2.070 1.00 95.56 146 GLN A N 1
ATOM 1157 C CA . GLN A 1 146 ? 4.138 10.542 0.940 1.00 95.56 146 GLN A CA 1
ATOM 1158 C C . GLN A 1 146 ? 4.904 10.873 -0.346 1.00 95.56 146 GLN A C 1
ATOM 1160 O O . GLN A 1 146 ? 4.466 10.492 -1.438 1.00 95.56 146 GLN A O 1
ATOM 1165 N N . ILE A 1 147 ? 6.046 11.546 -0.213 1.00 96.62 147 ILE A N 1
ATOM 1166 C CA . ILE A 1 147 ? 6.915 11.930 -1.326 1.00 96.62 147 ILE A CA 1
ATOM 1167 C C . ILE A 1 147 ? 7.845 10.768 -1.704 1.00 96.62 147 ILE A C 1
ATOM 1169 O O . ILE A 1 147 ? 7.891 10.369 -2.873 1.00 96.62 147 ILE A O 1
ATOM 1173 N N . PHE A 1 148 ? 8.502 10.149 -0.718 1.00 98.25 148 PHE A N 1
ATOM 1174 C CA . PHE A 1 148 ? 9.414 9.020 -0.914 1.00 98.25 148 PHE A CA 1
ATOM 1175 C C . PHE A 1 148 ? 8.768 7.889 -1.700 1.00 98.25 148 PHE A C 1
ATOM 1177 O O . PHE A 1 148 ? 9.332 7.431 -2.689 1.00 98.25 148 PHE A O 1
ATOM 1184 N N . LYS A 1 149 ? 7.556 7.463 -1.329 1.00 96.69 149 LYS A N 1
ATOM 1185 C CA . LYS A 1 149 ? 6.899 6.325 -1.986 1.00 96.69 149 LYS A CA 1
ATOM 1186 C C . LYS A 1 149 ? 6.622 6.574 -3.475 1.00 96.69 149 LYS A C 1
ATOM 1188 O O . LYS A 1 149 ? 6.716 5.646 -4.278 1.00 96.69 149 LYS A O 1
ATOM 1193 N N . LYS A 1 150 ? 6.326 7.823 -3.862 1.00 95.62 150 LYS A N 1
ATOM 1194 C CA . LYS A 1 150 ? 6.149 8.218 -5.270 1.00 95.62 150 LYS A CA 1
ATOM 1195 C C . LYS A 1 150 ? 7.478 8.179 -6.019 1.00 95.62 150 LYS A C 1
ATOM 1197 O O . LYS A 1 150 ? 7.545 7.579 -7.089 1.00 95.62 150 LYS A O 1
ATOM 1202 N N . LYS A 1 151 ? 8.530 8.775 -5.450 1.00 97.62 151 LYS A N 1
ATOM 1203 C CA . LYS A 1 151 ? 9.872 8.824 -6.055 1.00 97.62 151 LYS A CA 1
ATOM 1204 C C . LYS A 1 151 ? 10.492 7.438 -6.179 1.00 97.62 151 LYS A C 1
ATOM 1206 O O . LYS A 1 151 ? 10.945 7.067 -7.254 1.00 97.62 151 LYS A O 1
ATOM 1211 N N . PHE A 1 152 ? 10.414 6.639 -5.120 1.00 98.25 152 PHE A N 1
ATOM 1212 C CA . PHE A 1 152 ? 10.879 5.259 -5.116 1.00 98.25 152 PHE A CA 1
ATOM 1213 C C . PHE A 1 152 ? 10.182 4.424 -6.195 1.00 98.25 152 PHE A C 1
ATOM 1215 O O . PHE A 1 152 ? 10.852 3.788 -7.002 1.00 98.25 152 PHE A O 1
ATOM 1222 N N . MET A 1 153 ? 8.845 4.471 -6.275 1.00 97.06 153 MET A N 1
ATOM 1223 C CA . MET A 1 153 ? 8.122 3.755 -7.330 1.00 97.06 153 MET A CA 1
ATOM 1224 C C . MET A 1 153 ? 8.522 4.246 -8.726 1.00 97.06 153 MET A C 1
ATOM 1226 O O . MET A 1 153 ? 8.723 3.428 -9.618 1.00 97.06 153 MET A O 1
ATOM 1230 N N . ARG A 1 154 ? 8.668 5.562 -8.920 1.00 97.50 154 ARG A N 1
ATOM 1231 C CA . ARG A 1 154 ? 9.109 6.147 -10.192 1.00 97.50 154 ARG A CA 1
ATOM 1232 C C . ARG A 1 154 ? 10.465 5.579 -10.628 1.00 97.50 154 ARG A C 1
ATOM 1234 O O . ARG A 1 154 ? 10.571 5.107 -11.755 1.00 97.50 154 ARG A O 1
ATOM 1241 N N . LEU A 1 155 ? 11.451 5.574 -9.732 1.00 98.00 155 LEU A N 1
ATOM 1242 C CA . LEU A 1 155 ? 12.802 5.068 -9.994 1.00 98.00 155 LEU A CA 1
ATOM 1243 C C . LEU A 1 155 ? 12.801 3.563 -10.290 1.00 98.00 155 LEU A C 1
ATOM 1245 O O . LEU A 1 155 ? 13.418 3.124 -11.256 1.00 98.00 155 LEU A O 1
ATOM 1249 N N . VAL A 1 156 ? 12.034 2.772 -9.532 1.00 97.19 156 VAL A N 1
ATOM 1250 C CA . VAL A 1 156 ? 11.888 1.332 -9.801 1.00 97.19 156 VAL A CA 1
ATOM 1251 C C . VAL A 1 156 ? 11.274 1.081 -11.181 1.00 97.19 156 VAL A C 1
ATOM 1253 O O . VAL A 1 156 ? 11.720 0.183 -11.891 1.00 97.19 156 VAL A O 1
ATOM 1256 N N . LEU A 1 157 ? 10.259 1.853 -11.582 1.00 96.31 157 LEU A N 1
ATOM 1257 C CA . LEU A 1 157 ? 9.647 1.729 -12.908 1.00 96.31 157 LEU A CA 1
ATOM 1258 C C . LEU A 1 157 ? 10.641 2.081 -14.022 1.00 96.31 157 LEU A C 1
ATOM 1260 O O . LEU A 1 157 ? 10.752 1.333 -14.994 1.00 96.31 157 LEU A O 1
ATOM 1264 N N . GLU A 1 158 ? 11.396 3.164 -13.857 1.00 96.81 158 GLU A N 1
ATOM 1265 C CA . GLU A 1 158 ? 12.418 3.600 -14.814 1.00 96.81 158 GLU A CA 1
ATOM 1266 C C . GLU A 1 158 ? 13.541 2.563 -14.965 1.00 96.81 158 GLU A C 1
ATOM 1268 O O . GLU A 1 158 ? 13.898 2.220 -16.091 1.00 96.81 158 GLU A O 1
ATOM 1273 N N . GLU A 1 159 ? 14.002 1.954 -13.868 1.00 96.12 159 GLU A N 1
ATOM 1274 C CA . GLU A 1 159 ? 14.970 0.845 -13.895 1.00 96.12 159 GLU A CA 1
ATOM 1275 C C . GLU A 1 159 ? 14.460 -0.394 -14.652 1.00 96.12 159 GLU A C 1
ATOM 1277 O O . GLU A 1 159 ? 15.248 -1.196 -15.163 1.00 96.12 159 GLU A O 1
ATOM 1282 N N . LYS A 1 160 ? 13.136 -0.567 -14.746 1.00 95.38 160 LYS A N 1
ATOM 1283 C CA . LYS A 1 160 ? 12.488 -1.619 -15.549 1.00 95.38 160 LYS A CA 1
ATOM 1284 C C . LYS A 1 160 ? 12.163 -1.175 -16.978 1.00 95.38 160 LYS A C 1
ATOM 1286 O O . LYS A 1 160 ? 11.527 -1.936 -17.703 1.00 95.38 160 LYS A O 1
ATOM 1291 N N . GLY A 1 161 ? 12.578 0.025 -17.386 1.00 96.19 161 GLY A N 1
ATOM 1292 C CA . GLY A 1 161 ? 12.289 0.597 -18.701 1.00 96.19 161 GLY A CA 1
ATOM 1293 C C . GLY A 1 161 ? 10.847 1.090 -18.865 1.00 96.19 161 GLY A C 1
ATOM 1294 O O . GLY A 1 161 ? 10.419 1.374 -19.982 1.00 96.19 161 GLY A O 1
ATOM 1295 N N . ILE A 1 162 ? 10.081 1.197 -17.776 1.00 95.56 162 ILE A N 1
ATOM 1296 C CA . ILE A 1 162 ? 8.710 1.712 -17.794 1.00 95.56 162 ILE A CA 1
ATOM 1297 C C . ILE A 1 162 ? 8.772 3.230 -17.620 1.00 95.56 162 ILE A C 1
ATOM 1299 O O . ILE A 1 162 ? 8.993 3.743 -16.524 1.00 95.56 162 ILE A O 1
ATOM 1303 N N . VAL A 1 163 ? 8.557 3.952 -18.718 1.00 95.06 163 VAL A N 1
ATOM 1304 C CA . VAL A 1 163 ? 8.689 5.415 -18.793 1.00 95.06 163 VAL A CA 1
ATOM 1305 C C . VAL A 1 163 ? 7.443 6.075 -19.399 1.00 95.06 163 VAL A C 1
ATOM 1307 O O . VAL A 1 163 ? 6.501 5.404 -19.827 1.00 95.06 163 VAL A O 1
ATOM 1310 N N . GLY A 1 164 ? 7.422 7.411 -19.419 1.00 93.62 164 GLY A N 1
ATOM 1311 C CA . GLY A 1 164 ? 6.383 8.202 -20.082 1.00 93.62 164 GLY A CA 1
ATOM 1312 C C . GLY A 1 164 ? 4.981 7.999 -19.501 1.00 93.62 164 GLY A C 1
ATOM 1313 O O . GLY A 1 164 ? 4.807 7.839 -18.293 1.00 93.62 164 GLY A O 1
ATOM 1314 N N . ALA A 1 165 ? 3.970 7.997 -20.374 1.00 90.19 165 ALA A N 1
ATOM 1315 C CA . ALA A 1 165 ? 2.562 7.948 -19.975 1.00 90.19 165 ALA A CA 1
ATOM 1316 C C . ALA A 1 165 ? 2.198 6.699 -19.151 1.00 90.19 165 ALA A C 1
ATOM 1318 O O . ALA A 1 165 ? 1.351 6.778 -18.262 1.00 90.19 165 ALA A O 1
ATOM 1319 N N . LEU A 1 166 ? 2.851 5.557 -19.402 1.00 89.81 166 LEU A N 1
ATOM 1320 C CA . LEU A 1 166 ? 2.602 4.334 -18.639 1.00 89.81 166 LEU A CA 1
ATOM 1321 C C . LEU A 1 166 ? 3.083 4.471 -17.190 1.00 89.81 166 LEU A C 1
ATOM 1323 O O . LEU A 1 166 ? 2.325 4.185 -16.264 1.00 89.81 166 LEU A O 1
ATOM 1327 N N . ARG A 1 167 ? 4.312 4.963 -16.989 1.00 94.19 167 ARG A N 1
ATOM 1328 C CA . ARG A 1 167 ? 4.860 5.263 -15.658 1.00 94.19 167 ARG A CA 1
ATOM 1329 C C . ARG A 1 167 ? 3.966 6.251 -14.917 1.00 94.19 167 ARG A C 1
ATOM 1331 O O . ARG A 1 167 ? 3.594 6.011 -13.772 1.00 94.19 167 ARG A O 1
ATOM 1338 N N . ASP A 1 168 ? 3.592 7.335 -15.588 1.00 92.25 168 ASP A N 1
ATOM 1339 C CA . ASP A 1 168 ? 2.751 8.381 -15.015 1.00 92.25 168 ASP A CA 1
ATOM 1340 C C . ASP A 1 168 ? 1.374 7.833 -14.599 1.00 92.25 168 ASP A C 1
ATOM 1342 O O . ASP A 1 168 ? 0.909 8.128 -13.497 1.00 92.25 168 ASP A O 1
ATOM 1346 N N . SER A 1 169 ? 0.758 6.975 -15.421 1.00 89.62 169 SER A N 1
ATOM 1347 C CA . SER A 1 169 ? -0.508 6.308 -15.089 1.00 89.62 169 SER A CA 1
ATOM 1348 C C . SER A 1 169 ? -0.389 5.410 -13.861 1.00 89.62 169 SER A C 1
ATOM 1350 O O . SER A 1 169 ? -1.234 5.484 -12.968 1.00 89.62 169 SER A O 1
ATOM 1352 N N . VAL A 1 170 ? 0.689 4.623 -13.753 1.00 88.69 170 VAL A N 1
ATOM 1353 C CA . VAL A 1 170 ? 0.964 3.793 -12.565 1.00 88.69 170 VAL A CA 1
ATOM 1354 C C . VAL A 1 170 ? 1.138 4.653 -11.309 1.00 88.69 170 VAL A C 1
ATOM 1356 O O . VAL A 1 170 ? 0.669 4.275 -10.235 1.00 88.69 170 VAL A O 1
ATOM 1359 N N . LEU A 1 171 ? 1.752 5.831 -11.439 1.00 92.31 171 LEU A N 1
ATOM 1360 C CA . LEU A 1 171 ? 1.902 6.806 -10.354 1.00 92.31 171 LEU A CA 1
ATOM 1361 C C . LEU A 1 171 ? 0.609 7.582 -10.042 1.00 92.31 171 LEU A C 1
ATOM 1363 O O . LEU A 1 171 ? 0.588 8.390 -9.112 1.00 92.31 171 LEU A O 1
ATOM 1367 N N . GLY A 1 172 ? -0.478 7.311 -10.768 1.00 90.56 172 GLY A N 1
ATOM 1368 C CA . GLY A 1 172 ? -1.802 7.867 -10.515 1.00 90.56 172 GLY A CA 1
ATOM 1369 C C . GLY A 1 172 ? -2.163 9.076 -11.370 1.00 90.56 172 GLY A C 1
ATOM 1370 O O . GLY A 1 172 ? -3.232 9.639 -11.151 1.00 90.56 172 GLY A O 1
ATOM 1371 N N . ARG A 1 173 ? -1.337 9.473 -12.346 1.00 90.56 173 ARG A N 1
ATOM 1372 C CA . ARG A 1 173 ? -1.701 10.516 -13.311 1.00 90.56 173 ARG A CA 1
ATOM 1373 C C . ARG A 1 173 ? -2.759 9.972 -14.262 1.00 90.56 173 ARG A C 1
ATOM 1375 O O . ARG A 1 173 ? -2.568 8.942 -14.900 1.00 90.56 173 ARG A O 1
ATOM 1382 N N . GLY A 1 174 ? -3.891 10.647 -14.347 1.00 88.00 174 GLY A N 1
ATOM 1383 C CA . GLY A 1 174 ? -4.955 10.241 -15.247 1.00 88.00 174 GLY A CA 1
ATOM 1384 C C . GLY A 1 174 ? -4.662 10.585 -16.714 1.00 88.00 174 GLY A C 1
ATOM 1385 O O . GLY A 1 174 ? -3.742 11.354 -17.011 1.00 88.00 174 GLY A O 1
ATOM 1386 N N . PRO A 1 175 ? -5.423 9.999 -17.652 1.00 85.88 175 PRO A N 1
ATOM 1387 C CA . PRO A 1 175 ? -5.156 10.098 -19.087 1.00 85.88 175 PRO A CA 1
ATOM 1388 C C . PRO A 1 175 ? -5.493 11.474 -19.680 1.00 85.88 175 PRO A C 1
ATOM 1390 O O . PRO A 1 175 ? -5.119 11.757 -20.815 1.00 85.88 175 PRO A O 1
ATOM 1393 N N . HIS A 1 176 ? -6.228 12.316 -18.949 1.00 87.31 176 HIS A N 1
ATOM 1394 C CA . HIS A 1 176 ? -6.754 13.578 -19.458 1.00 87.31 176 HIS A CA 1
ATOM 1395 C C . HIS A 1 176 ? -6.954 14.593 -18.327 1.00 87.31 176 HIS A C 1
ATOM 1397 O O . HIS A 1 176 ? -7.172 14.212 -17.185 1.00 87.31 176 HIS A O 1
ATOM 1403 N N . HIS A 1 177 ? -6.955 15.895 -18.616 1.00 85.25 177 HIS A N 1
ATOM 1404 C CA . HIS A 1 177 ? -7.144 16.928 -17.584 1.00 85.25 177 HIS A CA 1
ATOM 1405 C C . HIS A 1 177 ? -8.530 16.875 -16.910 1.00 85.25 177 HIS A C 1
ATOM 1407 O O . HIS A 1 177 ? -8.651 17.215 -15.739 1.00 85.25 177 HIS A O 1
ATOM 1413 N N . LEU A 1 178 ? -9.557 16.395 -17.624 1.00 87.81 178 LEU A N 1
ATOM 1414 C CA . LEU A 1 178 ? -10.902 16.143 -17.070 1.00 87.81 178 LEU A CA 1
ATOM 1415 C C . LEU A 1 178 ? -10.993 14.851 -16.241 1.00 87.81 178 LEU A C 1
ATOM 1417 O O . LEU A 1 178 ? -11.934 14.674 -15.476 1.00 87.81 178 LEU A O 1
ATOM 1421 N N . ALA A 1 179 ? -10.021 13.953 -16.390 1.00 83.81 179 ALA A N 1
ATOM 1422 C CA . ALA A 1 179 ? -9.877 12.740 -15.595 1.00 83.81 179 ALA A CA 1
ATOM 1423 C C . ALA A 1 179 ? -8.437 12.702 -15.066 1.00 83.81 179 ALA A C 1
ATOM 1425 O O . ALA A 1 179 ? -7.631 11.917 -15.566 1.00 83.81 179 ALA A O 1
ATOM 1426 N N . PRO A 1 180 ? -8.075 13.607 -14.135 1.00 84.94 180 PRO A N 1
ATOM 1427 C CA . PRO A 1 180 ? -6.681 13.897 -13.798 1.00 84.94 180 PRO A CA 1
ATOM 1428 C C . PRO A 1 180 ? -6.022 12.806 -12.951 1.00 84.94 180 PRO A C 1
ATOM 1430 O O . PRO A 1 180 ? -4.803 12.821 -12.778 1.00 84.94 180 PRO A O 1
ATOM 1433 N N . SER A 1 181 ? -6.803 11.852 -12.438 1.00 84.25 181 SER A N 1
ATOM 1434 C CA . SER A 1 181 ? -6.328 10.735 -11.631 1.00 84.25 181 SER A CA 1
ATOM 1435 C C . SER A 1 181 ? -6.591 9.387 -12.300 1.00 84.25 181 SER A C 1
ATOM 1437 O O . SER A 1 181 ? -7.606 9.165 -12.959 1.00 84.25 181 SER A O 1
ATOM 1439 N N . SER A 1 182 ? -5.648 8.468 -12.117 1.00 84.38 182 SER A N 1
ATOM 1440 C CA . SER A 1 182 ? -5.770 7.059 -12.486 1.00 84.38 182 SER A CA 1
ATOM 1441 C C . SER A 1 182 ? -6.009 6.225 -11.231 1.00 84.38 182 SER A C 1
ATOM 1443 O O . SER A 1 182 ? -5.345 6.410 -10.207 1.00 84.38 182 SER A O 1
ATOM 1445 N N . THR A 1 183 ? -6.919 5.251 -11.313 1.00 77.94 183 THR A N 1
ATOM 1446 C CA . THR A 1 183 ? -7.213 4.320 -10.210 1.00 77.94 183 THR A CA 1
ATOM 1447 C C . THR A 1 183 ? -6.009 3.452 -9.835 1.00 77.94 183 THR A C 1
ATOM 1449 O O . THR A 1 183 ? -5.950 2.942 -8.715 1.00 77.94 183 THR A O 1
ATOM 1452 N N . MET A 1 184 ? -5.012 3.343 -10.721 1.00 81.50 184 MET A N 1
ATOM 1453 C CA . MET A 1 184 ? -3.728 2.698 -10.439 1.00 81.50 184 MET A CA 1
ATOM 1454 C C . MET A 1 184 ? -2.999 3.360 -9.262 1.00 81.50 184 MET A C 1
ATOM 1456 O O . MET A 1 184 ? -2.398 2.658 -8.445 1.00 81.50 184 MET A O 1
ATOM 1460 N N . GLY A 1 185 ? -3.136 4.683 -9.102 1.00 83.44 185 GLY A N 1
ATOM 1461 C CA . GLY A 1 185 ? -2.527 5.440 -8.006 1.00 83.44 185 GLY A CA 1
ATOM 1462 C C . GLY A 1 185 ? -3.001 5.000 -6.617 1.00 83.44 185 GLY A C 1
ATOM 1463 O O . GLY A 1 185 ? -2.216 5.017 -5.669 1.00 83.44 185 GLY A O 1
ATOM 1464 N N . HIS A 1 186 ? -4.236 4.497 -6.487 1.00 82.50 186 HIS A N 1
ATOM 1465 C CA . HIS A 1 186 ? -4.748 3.962 -5.216 1.00 82.50 186 HIS A CA 1
ATOM 1466 C C . HIS A 1 186 ? -3.949 2.751 -4.715 1.00 82.50 186 HIS A C 1
ATOM 1468 O O . HIS A 1 186 ? -3.954 2.447 -3.523 1.00 82.50 186 HIS A O 1
ATOM 1474 N N . ASN A 1 187 ? -3.247 2.053 -5.612 1.00 87.31 187 ASN A N 1
ATOM 1475 C CA . ASN A 1 187 ? -2.435 0.889 -5.280 1.00 87.31 187 ASN A CA 1
ATOM 1476 C C . ASN A 1 187 ? -0.967 1.234 -5.002 1.00 87.31 187 ASN A C 1
ATOM 1478 O O . ASN A 1 187 ? -0.201 0.327 -4.681 1.00 87.31 187 ASN A O 1
ATOM 1482 N N . LEU A 1 188 ? -0.562 2.508 -5.085 1.00 91.06 188 LEU A N 1
ATOM 1483 C CA . LEU A 1 188 ? 0.835 2.913 -4.923 1.00 91.06 188 LEU A CA 1
ATOM 1484 C C . LEU A 1 188 ? 1.423 2.442 -3.586 1.00 91.06 188 LEU A C 1
ATOM 1486 O O . LEU A 1 188 ? 2.452 1.774 -3.584 1.00 91.06 188 LEU A O 1
ATOM 1490 N N . GLY A 1 189 ? 0.748 2.720 -2.464 1.00 92.50 189 GLY A N 1
ATOM 1491 C CA . GLY A 1 189 ? 1.208 2.297 -1.133 1.00 92.50 189 GLY A CA 1
ATOM 1492 C C . GLY A 1 189 ? 1.348 0.776 -1.020 1.00 92.50 189 GLY A C 1
ATOM 1493 O O . GLY A 1 189 ? 2.395 0.279 -0.611 1.00 92.50 189 GLY A O 1
ATOM 1494 N N . LYS A 1 190 ? 0.338 0.031 -1.490 1.00 92.94 190 LYS A N 1
ATOM 1495 C CA . LYS A 1 190 ? 0.353 -1.440 -1.556 1.00 92.94 190 LYS A CA 1
ATOM 1496 C C . LYS A 1 190 ? 1.538 -1.965 -2.371 1.00 92.94 190 LYS A C 1
ATOM 1498 O O . LYS A 1 190 ? 2.214 -2.900 -1.948 1.00 92.94 190 LYS A O 1
ATOM 1503 N N . ASN A 1 191 ? 1.776 -1.384 -3.544 1.00 92.75 191 ASN A N 1
ATOM 1504 C CA . ASN A 1 191 ? 2.818 -1.833 -4.460 1.00 92.75 191 ASN A CA 1
ATOM 1505 C C . ASN A 1 191 ? 4.214 -1.508 -3.917 1.00 92.75 191 ASN A C 1
ATOM 1507 O O . ASN A 1 191 ? 5.080 -2.376 -3.949 1.00 92.75 191 ASN A O 1
ATOM 1511 N N . VAL A 1 192 ? 4.418 -0.312 -3.354 1.00 95.69 192 VAL A N 1
ATOM 1512 C CA . VAL A 1 192 ? 5.670 0.065 -2.676 1.00 95.69 192 VAL A CA 1
ATOM 1513 C C . VAL A 1 192 ? 5.953 -0.879 -1.508 1.00 95.69 192 VAL A C 1
ATOM 1515 O O . VAL A 1 192 ? 7.041 -1.449 -1.445 1.00 95.69 192 VAL A O 1
ATOM 1518 N N . ALA A 1 193 ? 4.960 -1.128 -0.647 1.00 95.56 193 ALA A N 1
ATOM 1519 C CA . ALA A 1 193 ? 5.087 -2.064 0.467 1.00 95.56 193 ALA A CA 1
ATOM 1520 C C . ALA A 1 193 ? 5.482 -3.467 -0.012 1.00 95.56 193 ALA A C 1
ATOM 1522 O O . ALA A 1 193 ? 6.388 -4.088 0.540 1.00 95.56 193 ALA A O 1
ATOM 1523 N N . LYS A 1 194 ? 4.836 -3.963 -1.076 1.00 94.44 194 LYS A N 1
ATOM 1524 C CA . LYS A 1 194 ? 5.169 -5.260 -1.674 1.00 94.44 194 LYS A CA 1
ATOM 1525 C C . LYS A 1 194 ? 6.609 -5.288 -2.188 1.00 94.44 194 LYS A C 1
ATOM 1527 O O . LYS A 1 194 ? 7.316 -6.243 -1.893 1.00 94.44 194 LYS A O 1
ATOM 1532 N N . ILE A 1 195 ? 7.043 -4.270 -2.929 1.00 96.12 195 ILE A N 1
ATOM 1533 C CA . ILE A 1 195 ? 8.391 -4.208 -3.511 1.00 96.12 195 ILE A CA 1
ATOM 1534 C C . ILE A 1 195 ? 9.461 -4.169 -2.415 1.00 96.12 195 ILE A C 1
ATOM 1536 O O . ILE A 1 195 ? 10.406 -4.948 -2.476 1.00 96.12 195 ILE A O 1
ATOM 1540 N N . ILE A 1 196 ? 9.285 -3.333 -1.388 1.00 97.19 196 ILE 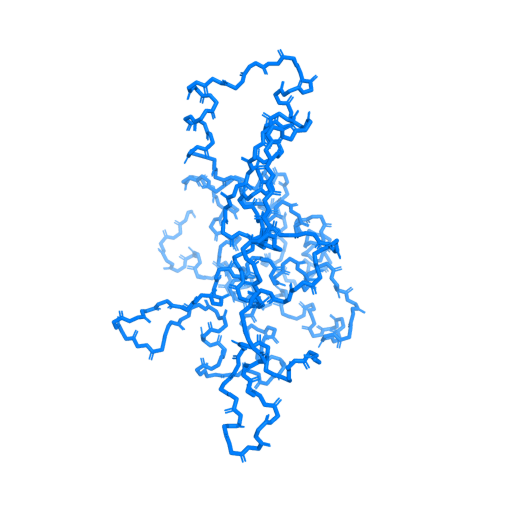A N 1
ATOM 1541 C CA . ILE A 1 196 ? 10.231 -3.215 -0.266 1.00 97.19 196 ILE A CA 1
ATOM 1542 C C . ILE A 1 196 ? 10.336 -4.522 0.527 1.00 97.19 196 ILE A C 1
ATOM 1544 O O . ILE A 1 196 ? 11.442 -4.974 0.810 1.00 97.19 196 ILE A O 1
ATOM 1548 N N . LYS A 1 197 ? 9.209 -5.186 0.812 1.00 95.31 197 LYS A N 1
ATOM 1549 C CA . LYS A 1 197 ? 9.194 -6.493 1.495 1.00 95.31 197 LYS A CA 1
ATOM 1550 C C . LYS A 1 197 ? 9.925 -7.599 0.728 1.00 95.31 197 LYS A C 1
ATOM 1552 O O . LYS A 1 197 ? 10.383 -8.553 1.342 1.00 95.31 197 LYS A O 1
ATOM 1557 N N . HIS A 1 198 ? 10.017 -7.480 -0.596 1.00 92.62 198 HIS A N 1
ATOM 1558 C CA . HIS A 1 198 ? 10.690 -8.447 -1.468 1.00 92.62 198 HIS A CA 1
ATOM 1559 C C . HIS A 1 198 ? 12.079 -7.963 -1.910 1.00 92.62 198 HIS A C 1
ATOM 1561 O O . HIS A 1 198 ? 12.564 -8.377 -2.966 1.00 92.62 198 HIS A O 1
ATOM 1567 N N . TYR A 1 199 ? 12.729 -7.083 -1.140 1.00 92.06 199 TYR A N 1
ATOM 1568 C CA . TYR A 1 199 ? 14.143 -6.776 -1.345 1.00 92.06 199 TYR A CA 1
ATOM 1569 C C . TYR A 1 199 ? 14.977 -8.071 -1.402 1.00 92.06 199 TYR A C 1
ATOM 1571 O O . TYR A 1 199 ? 14.763 -8.996 -0.622 1.00 92.06 199 TYR A O 1
ATOM 1579 N N . GLY A 1 200 ? 15.900 -8.149 -2.365 1.00 84.00 200 GLY A N 1
ATOM 1580 C CA . GLY A 1 200 ? 16.637 -9.378 -2.687 1.00 84.00 200 GLY A CA 1
ATOM 1581 C C . GLY A 1 200 ? 15.878 -10.362 -3.590 1.00 84.00 200 GLY A C 1
ATOM 1582 O O . GLY A 1 200 ? 16.418 -11.408 -3.941 1.00 84.00 200 GLY A O 1
ATOM 1583 N N . GLY A 1 201 ? 14.645 -10.038 -3.993 1.00 87.06 201 GLY A N 1
ATOM 1584 C CA . GLY A 1 201 ? 13.891 -10.776 -5.004 1.00 87.06 201 GLY A CA 1
ATOM 1585 C C . GLY A 1 201 ? 14.353 -10.497 -6.440 1.00 87.06 201 GLY A C 1
ATOM 1586 O O . GLY A 1 201 ? 15.312 -9.776 -6.694 1.00 87.06 201 GLY A O 1
ATOM 1587 N N . SER A 1 202 ? 13.630 -11.043 -7.419 1.00 87.69 202 SER A N 1
ATOM 1588 C CA . SER A 1 202 ? 14.003 -10.993 -8.843 1.00 87.69 202 SER A CA 1
ATOM 1589 C C . SER A 1 202 ? 13.661 -9.687 -9.573 1.00 87.69 202 SER A C 1
ATOM 1591 O O . SER A 1 202 ? 14.021 -9.529 -10.740 1.00 87.69 202 SER A O 1
ATOM 1593 N N . LEU A 1 203 ? 12.948 -8.749 -8.935 1.00 90.94 203 LEU A N 1
ATOM 1594 C CA . LEU A 1 203 ? 12.491 -7.529 -9.610 1.00 90.94 203 LEU A CA 1
ATOM 1595 C C . LEU A 1 203 ? 13.668 -6.641 -10.043 1.00 90.94 203 LEU A C 1
ATOM 1597 O O . LEU A 1 203 ? 13.715 -6.221 -11.204 1.00 90.94 203 LEU A O 1
ATOM 1601 N N . LEU A 1 204 ? 14.596 -6.394 -9.114 1.00 92.56 204 LEU A N 1
ATOM 1602 C CA . LEU A 1 204 ? 15.846 -5.654 -9.286 1.00 92.56 204 LEU A CA 1
ATOM 1603 C C . LEU A 1 204 ? 16.961 -6.402 -8.549 1.00 92.56 204 LEU A C 1
ATOM 1605 O O . LEU A 1 204 ? 16.707 -7.024 -7.520 1.00 92.56 204 LEU A O 1
ATOM 1609 N N . THR A 1 205 ? 18.200 -6.290 -9.030 1.00 94.69 205 THR A N 1
ATOM 1610 C CA . THR A 1 205 ? 19.360 -6.726 -8.240 1.00 94.69 205 THR A CA 1
ATOM 1611 C C . THR A 1 205 ? 19.457 -5.891 -6.963 1.00 94.69 205 THR A C 1
ATOM 1613 O O . THR A 1 205 ? 19.057 -4.724 -6.959 1.00 94.69 205 THR A O 1
ATOM 1616 N N . SER A 1 206 ? 20.028 -6.448 -5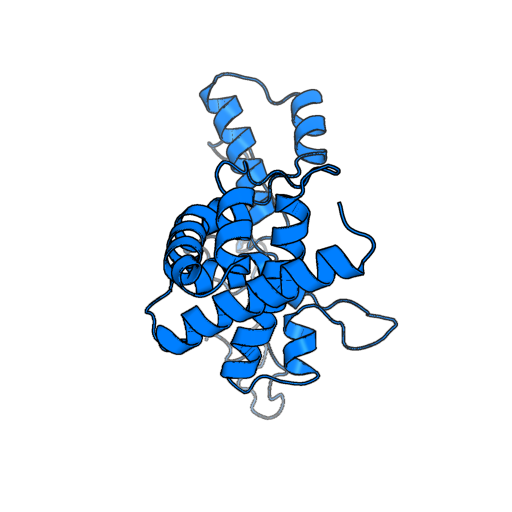.890 1.00 94.31 206 SER A N 1
ATOM 1617 C CA . SER A 1 206 ? 20.169 -5.729 -4.615 1.00 94.31 206 SER A CA 1
ATOM 1618 C C . SER A 1 206 ? 20.865 -4.377 -4.781 1.00 94.31 206 SER A C 1
ATOM 1620 O O . SER A 1 206 ? 20.404 -3.387 -4.225 1.00 94.31 206 SER A O 1
ATOM 1622 N N . THR A 1 207 ? 21.897 -4.299 -5.629 1.00 95.69 207 THR A N 1
ATOM 1623 C CA . THR A 1 207 ? 22.608 -3.047 -5.935 1.00 95.69 207 THR A CA 1
ATOM 1624 C C . THR A 1 207 ? 21.697 -1.995 -6.569 1.00 95.69 207 THR A C 1
ATOM 1626 O O . THR A 1 207 ? 21.666 -0.860 -6.105 1.00 95.69 207 THR A O 1
ATOM 1629 N N . LYS A 1 208 ? 20.916 -2.357 -7.597 1.00 96.94 208 LYS A N 1
ATOM 1630 C CA . LYS A 1 208 ? 19.976 -1.424 -8.245 1.00 96.94 208 LYS A CA 1
ATOM 1631 C C . LYS A 1 208 ? 18.849 -1.005 -7.306 1.00 96.94 208 LYS A C 1
ATOM 1633 O O . LYS A 1 208 ? 18.411 0.140 -7.327 1.00 96.94 208 LYS A O 1
ATOM 1638 N N . PHE A 1 209 ? 18.389 -1.931 -6.470 1.00 97.69 209 PHE A N 1
ATOM 1639 C CA . PHE A 1 209 ? 17.368 -1.650 -5.472 1.00 97.69 209 PHE A CA 1
ATOM 1640 C C . PHE A 1 209 ? 17.867 -0.635 -4.436 1.00 97.69 209 PHE A C 1
ATOM 1642 O O . PHE A 1 209 ? 17.189 0.351 -4.160 1.00 97.69 209 PHE A O 1
ATOM 1649 N N . GLU A 1 210 ? 19.060 -0.856 -3.884 1.00 97.81 210 GLU A N 1
ATOM 1650 C CA . GLU A 1 210 ? 19.706 0.065 -2.941 1.00 97.81 210 GLU A CA 1
ATOM 1651 C C . GLU A 1 210 ? 19.957 1.430 -3.581 1.00 97.81 210 GLU A C 1
ATOM 1653 O O . GLU A 1 210 ? 19.706 2.451 -2.946 1.00 97.81 210 GLU A O 1
ATOM 1658 N N . GLN A 1 211 ? 20.350 1.466 -4.856 1.00 98.31 211 GLN A N 1
ATOM 1659 C CA . GLN A 1 211 ? 20.469 2.716 -5.603 1.00 98.31 211 GLN A CA 1
ATOM 1660 C C . GLN A 1 211 ? 19.127 3.466 -5.677 1.00 98.31 211 GLN A C 1
ATOM 1662 O O . GLN A 1 211 ? 19.072 4.648 -5.350 1.00 98.31 211 GLN A O 1
ATOM 1667 N N . CYS A 1 212 ? 18.019 2.776 -5.971 1.00 98.31 212 CYS A N 1
ATOM 1668 C CA . CYS A 1 212 ? 16.685 3.388 -5.945 1.00 98.31 212 CYS A CA 1
ATOM 1669 C C . CYS A 1 212 ? 16.314 3.942 -4.559 1.00 98.31 212 CYS A C 1
ATOM 1671 O O . CYS A 1 212 ? 15.671 4.986 -4.476 1.00 98.31 212 CYS A O 1
ATOM 1673 N N . ILE A 1 213 ? 16.699 3.267 -3.466 1.00 98.44 213 ILE A N 1
ATOM 1674 C CA . ILE A 1 213 ? 16.476 3.760 -2.094 1.00 98.44 213 ILE A CA 1
ATOM 1675 C C . ILE A 1 213 ? 17.251 5.060 -1.854 1.00 98.44 213 ILE A C 1
ATOM 1677 O O . ILE A 1 213 ? 16.680 6.024 -1.342 1.00 98.44 213 ILE A O 1
ATOM 1681 N N . ARG A 1 214 ? 18.527 5.099 -2.254 1.00 98.69 214 ARG A N 1
ATOM 1682 C CA . ARG A 1 214 ? 19.405 6.273 -2.131 1.00 98.69 214 ARG A CA 1
ATOM 1683 C C . ARG A 1 214 ? 18.866 7.468 -2.891 1.00 98.69 214 ARG A C 1
ATOM 1685 O O . ARG A 1 214 ? 18.747 8.552 -2.324 1.00 98.69 214 ARG A O 1
ATOM 1692 N N . ASP A 1 215 ? 18.517 7.259 -4.152 1.00 98.75 215 ASP A N 1
ATOM 1693 C CA . ASP A 1 215 ? 18.053 8.328 -5.028 1.00 98.75 215 ASP A CA 1
ATOM 1694 C C . ASP A 1 215 ? 16.682 8.834 -4.585 1.00 98.75 215 ASP A C 1
ATOM 1696 O O . ASP A 1 215 ? 16.485 10.043 -4.461 1.00 98.75 215 ASP A O 1
ATOM 1700 N N . ALA A 1 216 ? 15.766 7.930 -4.215 1.00 98.62 216 ALA A N 1
ATOM 1701 C CA . ALA A 1 216 ? 14.473 8.313 -3.662 1.00 98.62 216 ALA A CA 1
ATOM 1702 C C . ALA A 1 216 ? 14.628 9.140 -2.381 1.00 98.62 216 ALA A C 1
ATOM 1704 O O . ALA A 1 216 ? 13.935 10.145 -2.230 1.00 98.62 216 ALA A O 1
ATOM 1705 N N . ALA A 1 217 ? 15.535 8.758 -1.477 1.00 98.62 217 ALA A N 1
ATOM 1706 C CA . ALA A 1 217 ? 15.779 9.504 -0.247 1.00 98.62 217 ALA A CA 1
ATOM 1707 C C . ALA A 1 217 ? 16.349 10.903 -0.525 1.00 98.62 217 ALA A C 1
ATOM 1709 O O . ALA A 1 217 ? 15.801 11.905 -0.059 1.00 98.62 217 ALA A O 1
ATOM 1710 N N . SER A 1 218 ? 17.394 10.981 -1.352 1.00 98.56 218 SER A N 1
ATOM 1711 C CA . SER A 1 218 ? 18.028 12.241 -1.753 1.00 98.56 218 SER A CA 1
ATOM 1712 C C . SER A 1 218 ? 17.052 13.189 -2.448 1.00 98.56 218 SER A C 1
ATOM 1714 O O . SER A 1 218 ? 17.016 14.383 -2.154 1.00 98.56 218 SER A O 1
ATOM 1716 N N . GLU A 1 219 ? 16.245 12.680 -3.378 1.00 98.19 219 GLU A N 1
ATOM 1717 C CA . GLU A 1 219 ? 15.236 13.478 -4.067 1.00 98.19 219 GLU A CA 1
ATOM 1718 C C . GLU A 1 219 ? 14.082 13.904 -3.153 1.00 98.19 219 GLU A C 1
ATOM 1720 O O . GLU A 1 219 ? 13.515 14.974 -3.368 1.00 98.19 219 GLU A O 1
ATOM 1725 N N . THR A 1 220 ? 13.712 13.080 -2.168 1.00 97.94 220 THR A N 1
ATOM 1726 C CA . THR A 1 220 ? 12.656 13.403 -1.195 1.00 97.94 220 THR A CA 1
ATOM 1727 C C . THR A 1 220 ? 13.064 14.592 -0.344 1.00 97.94 220 THR A C 1
ATOM 1729 O O . THR A 1 220 ? 12.341 15.583 -0.300 1.00 97.94 220 THR A O 1
ATOM 1732 N N . LEU A 1 221 ? 14.239 14.527 0.289 1.00 96.75 221 LEU A N 1
ATOM 1733 C CA . LEU A 1 221 ? 14.702 15.613 1.153 1.00 96.75 221 LEU A CA 1
ATOM 1734 C C . LEU A 1 221 ? 14.928 16.910 0.384 1.00 96.75 221 LEU A C 1
ATOM 1736 O O . LEU A 1 221 ? 14.612 17.981 0.893 1.00 96.75 221 LEU A O 1
ATOM 1740 N N . ARG A 1 222 ? 15.447 16.820 -0.844 1.00 96.12 222 ARG A N 1
ATOM 1741 C CA . ARG A 1 222 ? 15.625 17.991 -1.706 1.00 96.12 222 ARG A CA 1
ATOM 1742 C C . ARG A 1 222 ? 14.294 18.693 -1.976 1.00 96.12 222 ARG A C 1
ATOM 1744 O O . ARG A 1 222 ? 14.196 19.889 -1.731 1.00 96.12 222 ARG A O 1
ATOM 1751 N N . GLU A 1 223 ? 13.271 17.943 -2.391 1.00 95.44 223 GLU A N 1
ATOM 1752 C CA . GLU A 1 223 ? 11.938 18.496 -2.665 1.00 95.44 223 GLU A CA 1
ATOM 1753 C C . GLU A 1 223 ? 11.310 19.119 -1.411 1.00 95.44 223 GLU A C 1
ATOM 1755 O O . GLU A 1 223 ? 10.802 20.236 -1.469 1.00 95.44 223 GLU A O 1
ATOM 1760 N N . CYS A 1 224 ? 11.412 18.450 -0.257 1.00 92.50 224 CYS A N 1
ATOM 1761 C CA . CYS A 1 224 ? 10.905 18.993 1.005 1.00 92.50 224 CYS A CA 1
ATOM 1762 C C . CYS A 1 224 ? 11.590 20.305 1.418 1.00 92.50 224 CYS A C 1
ATOM 1764 O O . CYS A 1 224 ? 10.949 21.154 2.029 1.00 92.50 224 CYS A O 1
ATOM 1766 N N . ARG A 1 225 ? 12.883 20.474 1.115 1.00 91.00 225 ARG A N 1
ATOM 1767 C CA . ARG A 1 225 ? 13.647 21.682 1.468 1.00 91.00 225 ARG A CA 1
ATOM 1768 C C . ARG A 1 225 ? 13.371 22.838 0.509 1.00 91.00 225 ARG A C 1
ATOM 1770 O O . ARG A 1 225 ? 13.186 23.966 0.956 1.00 91.00 225 ARG A O 1
ATOM 1777 N N . GLU A 1 226 ? 13.315 22.563 -0.792 1.00 88.94 226 GLU A N 1
ATOM 1778 C CA . GLU A 1 226 ? 13.055 23.570 -1.832 1.00 88.94 226 GLU A CA 1
ATOM 1779 C C . GLU A 1 226 ? 11.614 24.106 -1.784 1.00 88.94 226 GLU A C 1
ATOM 1781 O O . GLU A 1 226 ? 11.379 25.268 -2.106 1.00 88.94 226 GLU A O 1
ATOM 1786 N N . GLY A 1 227 ? 10.654 23.295 -1.329 1.00 74.75 227 GLY A N 1
ATOM 1787 C CA . GLY A 1 227 ? 9.239 23.664 -1.210 1.00 74.75 227 GLY A CA 1
ATOM 1788 C C . GLY A 1 227 ? 8.876 24.622 -0.066 1.00 74.75 227 GLY A C 1
ATOM 1789 O O . GLY A 1 227 ? 7.687 24.811 0.179 1.00 74.75 227 GLY A O 1
ATOM 1790 N N . GLY A 1 228 ? 9.855 25.221 0.626 1.00 61.31 228 GLY A N 1
ATOM 1791 C CA . GLY A 1 228 ? 9.636 26.115 1.776 1.00 61.31 228 GLY A CA 1
ATOM 1792 C C . GLY A 1 228 ? 9.700 25.396 3.126 1.00 61.31 228 GLY A C 1
ATOM 1793 O O . GLY A 1 228 ? 8.786 25.538 3.929 1.00 61.31 228 GLY A O 1
ATOM 1794 N N . GLY A 1 229 ? 10.753 24.593 3.319 1.00 55.00 229 GLY A N 1
ATOM 1795 C CA . GLY A 1 229 ? 10.875 23.560 4.352 1.00 55.00 229 GLY A CA 1
ATOM 1796 C C . GLY A 1 229 ? 10.599 23.937 5.816 1.00 55.00 229 GLY A C 1
ATOM 1797 O O . GLY A 1 229 ? 10.606 25.099 6.215 1.00 55.00 229 GLY A O 1
ATOM 1798 N N . TRP A 1 230 ? 10.375 22.866 6.580 1.00 55.91 230 TRP A N 1
ATOM 1799 C CA . TRP A 1 230 ? 10.346 22.766 8.042 1.00 55.91 230 TRP A CA 1
ATOM 1800 C C . TRP A 1 230 ? 11.704 23.094 8.670 1.00 55.91 230 TRP A C 1
ATOM 1802 O O . TRP A 1 230 ? 12.734 22.752 8.038 1.00 55.91 230 TRP A O 1
#

InterPro domains:
  IPR002692 Penicillin/GL-7-ACA/AHL/aculeacin-A acylase [PF01804] (4-160)
  IPR002692 Penicillin/GL-7-ACA/AHL/aculeacin-A acylase [PTHR34218] (1-176)
  IPR029055 Nucleophile aminohydrolases, N-terminal [G3DSA:3.60.20.10] (1-144)
  IPR029055 Nucleophile aminohydrolases, N-terminal [SSF56235] (1-159)